Protein AF-A0A948EGA3-F1 (afdb_monomer_lite)

Structure (mmCIF, N/CA/C/O backbone):
data_AF-A0A948EGA3-F1
#
_entry.id   AF-A0A948EGA3-F1
#
loop_
_atom_site.group_PDB
_atom_site.id
_atom_site.type_symbol
_atom_site.label_atom_id
_atom_site.label_alt_id
_atom_site.label_comp_id
_atom_site.label_asym_id
_atom_site.label_entity_id
_atom_site.label_seq_id
_atom_site.pdbx_PDB_ins_code
_atom_site.Cartn_x
_atom_site.Cartn_y
_atom_site.Cartn_z
_atom_site.occupancy
_atom_site.B_iso_or_equiv
_atom_site.auth_seq_id
_atom_site.auth_comp_id
_atom_site.auth_asym_id
_atom_site.auth_atom_id
_atom_site.pdbx_PDB_model_num
ATOM 1 N N . MET A 1 1 ? -0.081 -31.944 5.328 1.00 28.77 1 MET A N 1
ATOM 2 C CA . MET A 1 1 ? 0.678 -32.164 6.577 1.00 28.77 1 MET A CA 1
ATOM 3 C C . MET A 1 1 ? -0.030 -31.365 7.657 1.00 28.77 1 MET A C 1
ATOM 5 O O . MET A 1 1 ? -0.294 -30.194 7.443 1.00 28.77 1 MET A O 1
ATOM 9 N N . ASN A 1 2 ? -0.469 -32.046 8.715 1.00 35.75 2 ASN A N 1
ATOM 10 C CA . ASN A 1 2 ? -1.188 -31.481 9.862 1.00 35.75 2 ASN A CA 1
ATOM 11 C C . ASN A 1 2 ? -0.381 -30.389 10.577 1.00 35.75 2 ASN A C 1
ATOM 13 O O . ASN A 1 2 ? 0.840 -30.512 10.620 1.00 35.75 2 ASN A O 1
ATOM 17 N N . ILE A 1 3 ? -1.087 -29.454 11.231 1.00 29.02 3 ILE A N 1
ATOM 18 C CA . ILE A 1 3 ? -0.989 -29.039 12.658 1.00 29.02 3 ILE A CA 1
ATOM 19 C C . ILE A 1 3 ? -1.891 -27.789 12.812 1.00 29.02 3 ILE A C 1
ATOM 21 O O . ILE A 1 3 ? -1.632 -26.757 12.218 1.00 29.02 3 ILE A O 1
ATOM 25 N N . LYS A 1 4 ? -3.105 -27.932 13.362 1.00 26.89 4 LYS A N 1
ATOM 26 C CA . LYS A 1 4 ? -3.500 -27.765 14.782 1.00 26.89 4 LYS A CA 1
ATOM 27 C C . LYS A 1 4 ? -3.579 -26.305 15.300 1.00 26.89 4 LYS A C 1
ATOM 29 O O . LYS A 1 4 ? -2.618 -25.799 15.858 1.00 26.89 4 LYS A O 1
ATOM 34 N N . ASN A 1 5 ? -4.832 -25.841 15.373 1.00 35.38 5 ASN A N 1
ATOM 35 C CA . ASN A 1 5 ? -5.595 -25.550 16.603 1.00 35.38 5 ASN A CA 1
ATOM 36 C C . ASN A 1 5 ? -5.490 -24.172 17.298 1.00 35.38 5 ASN A C 1
ATOM 38 O O . ASN A 1 5 ? -4.402 -23.633 17.472 1.00 35.38 5 ASN A O 1
ATOM 42 N N . LYS A 1 6 ? -6.644 -23.816 17.907 1.00 32.47 6 LYS A N 1
ATOM 43 C CA . LYS A 1 6 ? -6.977 -22.726 18.862 1.00 32.47 6 LYS A CA 1
ATOM 44 C C . LYS A 1 6 ? -7.393 -21.413 18.187 1.00 32.47 6 LYS A C 1
ATOM 46 O O . LYS A 1 6 ? -6.641 -20.894 17.389 1.00 32.47 6 LYS A O 1
ATOM 51 N N . GLY A 1 7 ? -8.528 -20.786 18.477 1.00 35.38 7 GLY A N 1
ATOM 52 C CA . GLY A 1 7 ? -9.589 -20.955 19.470 1.00 35.38 7 GLY A CA 1
ATOM 53 C C . GLY A 1 7 ? -10.353 -19.619 19.519 1.00 35.38 7 GLY A C 1
ATOM 54 O O . GLY A 1 7 ? -9.736 -18.595 19.252 1.00 35.38 7 GLY A O 1
ATOM 55 N N . PHE A 1 8 ? -11.638 -19.659 19.888 1.00 31.05 8 PHE A N 1
ATOM 56 C CA . PHE A 1 8 ? -12.686 -18.620 19.771 1.00 31.05 8 PHE A CA 1
ATOM 57 C C . PHE A 1 8 ? -13.440 -18.653 18.422 1.00 31.05 8 PHE A C 1
ATOM 59 O O . PHE A 1 8 ? -12.817 -18.635 17.375 1.00 31.05 8 PHE A O 1
ATOM 66 N N . ASP A 1 9 ? -14.771 -18.771 18.365 1.00 37.50 9 ASP A N 1
ATOM 67 C CA . ASP A 1 9 ? -15.754 -18.413 19.391 1.00 37.50 9 ASP A CA 1
ATOM 68 C C . ASP A 1 9 ? -16.895 -19.446 19.527 1.00 37.50 9 ASP A C 1
ATOM 70 O O . ASP A 1 9 ? -17.866 -19.478 18.772 1.00 37.50 9 ASP A O 1
ATOM 74 N N . LEU A 1 10 ? -16.771 -20.313 20.539 1.00 36.22 10 LEU A N 1
ATOM 75 C CA . LEU A 1 10 ? -17.810 -21.262 20.958 1.00 36.22 10 LEU A CA 1
ATOM 76 C C . LEU A 1 10 ? -19.036 -20.552 21.569 1.00 36.22 10 LEU A C 1
ATOM 78 O O . LEU A 1 10 ? -20.064 -21.199 21.764 1.00 36.22 10 LEU A O 1
ATOM 82 N N . ALA A 1 11 ? -18.952 -19.254 21.890 1.00 37.72 11 ALA A N 1
ATOM 83 C CA . ALA A 1 11 ? -20.021 -18.528 22.574 1.00 37.72 11 ALA A CA 1
ATOM 84 C C . ALA A 1 11 ? -21.212 -18.204 21.653 1.00 37.72 11 ALA A C 1
ATOM 86 O O . ALA A 1 11 ? -22.360 -18.329 22.079 1.00 37.72 11 ALA A O 1
ATOM 87 N N . GLY A 1 12 ? -20.966 -17.871 20.379 1.00 34.50 12 GLY A N 1
ATOM 88 C CA . GLY A 1 12 ? -22.033 -17.596 19.403 1.00 34.50 12 GLY A CA 1
ATOM 89 C C . GLY A 1 12 ? -22.824 -18.848 19.009 1.00 34.50 12 GLY A C 1
ATOM 90 O O . GLY A 1 12 ? -24.050 -18.816 18.908 1.00 34.50 12 GLY A O 1
ATOM 91 N N . ILE A 1 13 ? -22.129 -19.983 18.887 1.00 41.91 13 ILE A N 1
ATOM 92 C CA . ILE A 1 13 ? -22.725 -21.287 18.564 1.00 41.91 13 ILE A CA 1
ATOM 93 C C . ILE A 1 13 ? -23.508 -21.845 19.766 1.00 41.91 13 ILE A C 1
ATOM 95 O O . ILE A 1 13 ? -24.582 -22.422 19.585 1.00 41.91 13 ILE A O 1
ATOM 99 N N . LEU A 1 14 ? -23.045 -21.614 21.006 1.00 37.81 14 LEU A N 1
ATOM 100 C CA . LEU A 1 14 ? -23.781 -22.046 22.199 1.00 37.81 14 LEU A CA 1
ATOM 101 C C . LEU A 1 14 ? -25.152 -21.365 22.313 1.00 37.81 14 LEU A C 1
ATOM 103 O O . LEU A 1 14 ? -26.123 -22.031 22.665 1.00 37.81 14 LEU A O 1
ATOM 107 N N . ILE A 1 15 ? -25.271 -20.071 21.994 1.00 43.62 15 ILE A N 1
ATOM 108 C CA . ILE A 1 15 ? -26.538 -19.330 22.143 1.00 43.62 15 ILE A CA 1
ATOM 109 C C . ILE A 1 15 ? -27.613 -19.880 21.193 1.00 43.62 15 ILE A C 1
ATOM 111 O O . ILE A 1 15 ? -28.757 -20.070 21.605 1.00 43.62 15 ILE A O 1
ATOM 115 N N . ILE A 1 16 ? -27.242 -20.233 19.960 1.00 42.25 16 ILE A N 1
ATOM 116 C CA . ILE A 1 16 ? -28.178 -20.771 18.961 1.00 42.25 16 ILE A CA 1
ATOM 117 C C . ILE A 1 16 ? -28.589 -22.214 19.307 1.00 42.25 16 ILE A C 1
ATOM 119 O O . ILE A 1 16 ? -29.778 -22.541 19.269 1.00 42.25 16 ILE A O 1
ATOM 123 N N . ILE A 1 17 ? -27.647 -23.056 19.756 1.00 47.06 17 ILE A N 1
ATOM 124 C CA . ILE A 1 17 ? -27.942 -24.428 20.213 1.00 47.06 17 ILE A CA 1
ATOM 125 C C . ILE A 1 17 ? -28.836 -24.423 21.466 1.00 47.06 17 ILE A C 1
ATOM 127 O O . ILE A 1 17 ? -29.710 -25.279 21.596 1.00 47.06 17 ILE A O 1
ATOM 131 N N . THR A 1 18 ? -28.684 -23.446 22.367 1.00 44.66 18 THR A N 1
ATOM 132 C CA . THR A 1 18 ? -29.499 -23.365 23.595 1.00 44.66 18 THR A CA 1
ATOM 133 C C . THR A 1 18 ? -30.956 -22.996 23.293 1.00 44.66 18 THR A C 1
ATOM 135 O O . THR A 1 18 ? -31.867 -23.539 23.918 1.00 44.66 18 THR A O 1
ATOM 138 N N . VAL A 1 19 ? -31.202 -22.131 22.300 1.00 47.78 19 VAL A N 1
ATOM 139 C CA . VAL A 1 19 ? -32.567 -21.759 21.882 1.00 47.78 19 VAL A CA 1
ATOM 140 C C . VAL A 1 19 ? -33.271 -22.933 21.194 1.00 47.78 19 VAL A C 1
ATOM 142 O O . VAL A 1 19 ? -34.426 -23.217 21.504 1.00 47.78 19 VAL A O 1
ATOM 145 N N . ILE A 1 20 ? -32.569 -23.673 20.330 1.00 49.16 20 ILE A N 1
ATOM 146 C CA . ILE A 1 20 ? -33.129 -24.849 19.643 1.00 49.16 20 ILE A CA 1
ATOM 147 C C . ILE A 1 20 ? -33.343 -26.010 20.632 1.00 49.16 20 ILE A C 1
ATOM 149 O O . ILE 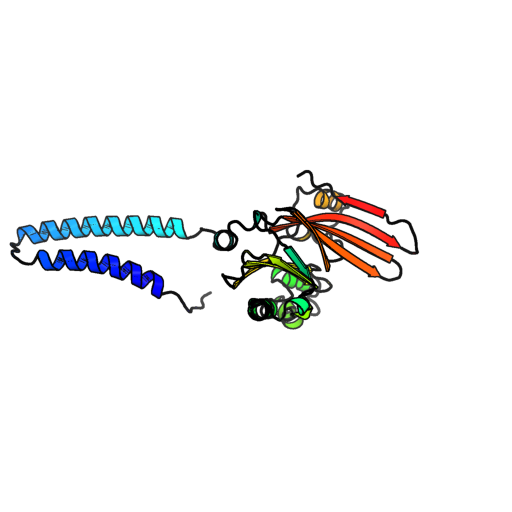A 1 20 ? -34.413 -26.618 20.651 1.00 49.16 20 ILE A O 1
ATOM 153 N N . GLY A 1 21 ? -32.382 -26.266 21.527 1.00 42.75 21 GLY A N 1
ATOM 154 C CA . GLY A 1 21 ? -32.494 -27.286 22.574 1.00 42.75 21 GLY A CA 1
ATOM 155 C C . GLY A 1 21 ? -33.618 -27.007 23.578 1.00 42.75 21 GLY A C 1
ATOM 156 O O . GLY A 1 21 ? -34.326 -27.932 23.969 1.00 42.75 21 GLY A O 1
ATOM 157 N N . GLY A 1 22 ? -33.846 -25.739 23.941 1.00 41.72 22 GLY A N 1
ATOM 158 C CA . GLY A 1 22 ? -34.942 -25.334 24.828 1.00 41.72 22 GLY A CA 1
ATOM 159 C C . GLY A 1 22 ? -36.333 -25.542 24.220 1.00 41.72 22 GLY A C 1
ATOM 160 O O . GLY A 1 22 ? -37.254 -25.963 24.920 1.00 41.72 22 GLY A O 1
ATOM 161 N N . VAL A 1 23 ? -36.483 -25.325 22.908 1.00 47.69 23 VAL A N 1
ATOM 162 C CA . VAL A 1 23 ? -37.739 -25.600 22.189 1.00 47.69 23 VAL A CA 1
ATOM 163 C C . VAL A 1 23 ? -37.993 -27.109 22.091 1.00 47.69 23 VAL A C 1
ATOM 165 O O . VAL A 1 23 ? -39.119 -27.550 22.310 1.00 47.69 23 VAL A O 1
ATOM 168 N N . VAL A 1 24 ? -36.958 -27.919 21.849 1.00 46.78 24 VAL A N 1
ATOM 169 C CA . VAL A 1 24 ? -37.077 -29.388 21.774 1.00 46.78 24 VAL A CA 1
ATOM 170 C C . VAL A 1 24 ? -37.392 -30.011 23.143 1.00 46.78 24 VAL A C 1
ATOM 172 O O . VAL A 1 24 ? -38.250 -30.893 23.231 1.00 46.78 24 VAL A O 1
ATOM 175 N N . PHE A 1 25 ? -36.780 -29.522 24.227 1.00 42.75 25 PHE A N 1
ATOM 176 C CA . PHE A 1 25 ? -37.023 -30.033 25.584 1.00 42.75 25 PHE A CA 1
ATOM 177 C C . PHE A 1 25 ? -38.440 -29.700 26.088 1.00 42.75 25 PHE A C 1
ATOM 179 O O . PHE A 1 25 ? -39.098 -30.545 26.694 1.00 42.75 25 PHE A O 1
ATOM 186 N N . TYR A 1 26 ? -38.961 -28.512 25.750 1.00 43.41 26 TYR A N 1
ATOM 187 C CA . TYR A 1 26 ? -40.328 -28.098 26.099 1.00 43.41 26 TYR A CA 1
ATOM 188 C C . TYR A 1 26 ? -41.413 -28.982 25.450 1.00 43.41 26 TYR A C 1
ATOM 190 O O . TYR A 1 26 ? -42.483 -29.181 26.028 1.00 43.41 26 TYR A O 1
ATOM 198 N N . TYR A 1 27 ? -41.147 -29.552 24.269 1.00 43.12 27 TYR A N 1
ATOM 199 C CA . TYR A 1 27 ? -42.073 -30.477 23.601 1.00 43.12 27 TYR A CA 1
ATOM 200 C C . TYR A 1 27 ? -41.962 -31.930 24.102 1.00 43.12 27 TYR A C 1
ATOM 202 O O . TYR A 1 27 ? -42.972 -32.642 24.108 1.00 43.12 27 TYR A O 1
ATOM 210 N N . GLN A 1 28 ? -40.786 -32.368 24.570 1.00 43.41 28 GLN A N 1
ATOM 211 C CA . GLN A 1 28 ? -40.599 -33.713 25.138 1.00 43.41 28 GLN A CA 1
ATOM 212 C C . GLN A 1 28 ? -41.284 -33.896 26.498 1.00 43.41 28 GLN A C 1
ATOM 214 O O . GLN A 1 28 ? -41.857 -34.951 26.761 1.00 43.41 28 GLN A O 1
ATOM 219 N N . GLU A 1 29 ? -41.281 -32.879 27.361 1.00 41.19 29 GLU A N 1
ATOM 220 C CA . GLU A 1 29 ? -41.816 -33.027 28.724 1.00 41.19 29 GLU A CA 1
ATOM 221 C C . GLU A 1 29 ? -43.357 -33.124 28.753 1.00 41.19 29 GLU A C 1
ATOM 223 O O . GLU A 1 29 ? -43.939 -33.697 29.671 1.00 41.19 29 GLU A O 1
ATOM 228 N N . ARG A 1 30 ? -44.037 -32.646 27.700 1.00 41.38 30 ARG A N 1
ATOM 229 C CA . ARG A 1 30 ? -45.505 -32.704 27.565 1.00 41.38 30 ARG A CA 1
ATOM 230 C C . ARG A 1 30 ? -46.056 -33.980 26.923 1.00 41.38 30 ARG A C 1
ATOM 232 O O . ARG A 1 30 ? -47.272 -34.141 26.885 1.00 41.38 30 ARG A O 1
ATOM 239 N N . THR A 1 31 ? -45.209 -34.877 26.419 1.00 45.69 31 THR A N 1
ATOM 240 C CA . THR A 1 31 ? -45.637 -36.102 25.710 1.00 45.69 31 THR A CA 1
ATOM 241 C C . THR A 1 31 ? -45.553 -37.383 26.552 1.00 45.69 31 THR A C 1
ATOM 243 O O . THR A 1 31 ? -45.881 -38.458 26.058 1.00 45.69 31 THR A O 1
ATOM 246 N N . LEU A 1 32 ? -45.183 -37.287 27.836 1.00 41.34 32 LEU A N 1
ATOM 247 C CA . LEU A 1 32 ? -45.017 -38.441 28.736 1.00 41.34 32 LEU A CA 1
ATOM 248 C C . LEU A 1 32 ? -46.275 -38.864 29.518 1.00 41.34 32 LEU A C 1
ATOM 250 O O . LEU A 1 32 ? -46.239 -39.873 30.222 1.00 41.34 32 LEU A O 1
ATOM 254 N N . GLU A 1 33 ? -47.410 -38.181 29.359 1.00 43.31 33 GLU A N 1
ATOM 255 C CA . GLU A 1 33 ? -48.697 -38.678 29.862 1.00 43.31 33 GLU A CA 1
ATOM 256 C C . GLU A 1 33 ? -49.436 -39.462 28.767 1.00 43.31 33 GLU A C 1
ATOM 258 O O . GLU A 1 33 ? -50.245 -38.924 28.017 1.00 43.31 33 GLU A O 1
ATOM 263 N N . GLY A 1 34 ? -49.152 -40.767 28.693 1.00 48.84 34 GLY A N 1
ATOM 264 C CA . GLY A 1 34 ? -49.959 -41.737 27.944 1.00 48.84 34 GLY A CA 1
ATOM 265 C C . GLY A 1 34 ? -49.256 -42.362 26.740 1.00 48.84 34 GLY A C 1
ATOM 266 O O . GLY A 1 34 ? -49.617 -42.097 25.594 1.00 48.84 34 GLY A O 1
ATOM 267 N N . ILE A 1 35 ? -48.286 -43.245 26.988 1.00 41.62 35 ILE A N 1
ATOM 268 C CA . ILE A 1 35 ? -47.641 -44.028 25.929 1.00 41.62 35 ILE A CA 1
ATOM 269 C C . ILE A 1 35 ? -48.196 -45.459 25.950 1.00 41.62 35 ILE A C 1
ATOM 271 O O . ILE A 1 35 ? -47.958 -46.217 26.885 1.00 41.62 35 ILE A O 1
ATOM 275 N N . ASN A 1 36 ? -48.956 -45.789 24.903 1.00 48.12 36 ASN A N 1
ATOM 276 C CA . ASN A 1 36 ? -49.275 -47.147 24.461 1.00 48.12 36 ASN A CA 1
ATOM 277 C C . ASN A 1 36 ? -48.367 -47.466 23.255 1.00 48.12 36 ASN A C 1
ATOM 279 O O . ASN A 1 36 ? -48.067 -46.553 22.479 1.00 48.12 36 ASN A O 1
ATOM 283 N N . ASP A 1 37 ? -47.926 -48.716 23.098 1.00 45.66 37 ASP A N 1
ATOM 284 C CA . ASP A 1 37 ? -46.785 -49.106 22.242 1.00 45.66 37 ASP A CA 1
ATOM 285 C C . ASP A 1 37 ? -46.900 -48.682 20.758 1.00 45.66 37 ASP A C 1
ATOM 287 O O . ASP A 1 37 ? -45.890 -48.389 20.115 1.00 45.66 37 ASP A O 1
ATOM 291 N N . ASP A 1 38 ? -48.116 -48.518 20.227 1.00 48.25 38 ASP A N 1
ATOM 292 C CA . ASP A 1 38 ? -48.354 -48.052 18.849 1.00 48.25 38 ASP A CA 1
ATOM 293 C C . ASP A 1 38 ? -47.944 -46.580 18.611 1.00 48.25 38 ASP A C 1
ATOM 295 O O . ASP A 1 38 ? -47.586 -46.194 17.494 1.00 48.25 38 ASP A O 1
ATOM 299 N N . ASN A 1 39 ? -47.926 -45.741 19.656 1.00 48.69 39 ASN A N 1
ATOM 300 C CA . ASN A 1 39 ? -47.486 -44.342 19.552 1.00 48.69 39 ASN A CA 1
ATOM 301 C C . ASN A 1 39 ? -45.959 -44.211 19.469 1.00 48.69 39 ASN A C 1
ATOM 303 O O . ASN A 1 39 ? -45.455 -43.229 18.917 1.00 48.69 39 ASN A O 1
ATOM 307 N N . ILE A 1 40 ? -45.212 -45.195 19.978 1.00 48.34 40 ILE A N 1
ATOM 308 C CA . ILE A 1 40 ? -43.745 -45.174 19.976 1.00 48.34 40 ILE A CA 1
ATOM 309 C C . ILE A 1 40 ? -43.228 -45.338 18.546 1.00 48.34 40 ILE A C 1
ATOM 311 O O . ILE A 1 40 ? -42.368 -44.575 18.114 1.00 48.34 40 ILE A O 1
ATOM 315 N N . SER A 1 41 ? -43.803 -46.265 17.774 1.00 44.75 41 SER A N 1
ATOM 316 C CA . SER A 1 41 ? -43.372 -46.521 16.394 1.00 44.75 41 SER A CA 1
ATOM 317 C C . SER A 1 41 ? -43.626 -45.320 15.469 1.00 44.75 41 SER A C 1
ATOM 319 O O . SER A 1 41 ? -42.742 -44.931 14.706 1.00 44.75 41 SER A O 1
ATOM 321 N N . ASN A 1 42 ? -44.770 -44.639 15.614 1.00 49.66 42 ASN A N 1
ATOM 322 C CA . ASN A 1 42 ? -45.053 -43.397 14.880 1.00 49.66 42 ASN A CA 1
ATOM 323 C C . ASN A 1 42 ? -44.152 -42.224 15.302 1.00 49.66 42 ASN A C 1
ATOM 325 O O . ASN A 1 42 ? -43.806 -41.384 14.471 1.00 49.66 42 ASN A O 1
ATOM 329 N N . THR A 1 43 ? -43.759 -42.163 16.575 1.00 46.31 43 THR A N 1
ATOM 330 C CA . THR A 1 43 ? -42.853 -41.121 17.083 1.00 46.31 43 THR A CA 1
ATOM 331 C C . THR A 1 43 ? -41.418 -41.350 16.604 1.00 46.31 43 THR A C 1
ATOM 333 O O . THR A 1 43 ? -40.745 -40.395 16.228 1.00 46.31 43 THR A O 1
ATOM 336 N N . ILE A 1 44 ? -40.967 -42.607 16.533 1.00 50.19 44 ILE A N 1
ATOM 337 C CA . ILE A 1 44 ? -39.647 -42.974 16.001 1.00 50.19 44 ILE A CA 1
ATOM 338 C C . ILE A 1 44 ? -39.553 -42.666 14.503 1.00 50.19 44 ILE A C 1
ATOM 340 O O . ILE A 1 44 ? -38.564 -42.077 14.075 1.00 50.19 44 ILE A O 1
ATOM 344 N N . ASN A 1 45 ? -40.585 -42.986 13.716 1.00 50.38 45 ASN A N 1
ATOM 345 C CA . ASN A 1 45 ? -40.579 -42.692 12.279 1.00 50.38 45 ASN A CA 1
ATOM 346 C C . ASN A 1 45 ? -40.550 -41.178 12.005 1.00 50.38 45 ASN A C 1
ATOM 348 O O . ASN A 1 45 ? -39.747 -40.720 11.198 1.00 50.38 45 ASN A O 1
ATOM 352 N N . LYS A 1 46 ? -41.328 -40.379 12.753 1.00 53.03 46 LYS A N 1
ATOM 353 C CA . LYS A 1 46 ? -41.278 -38.908 12.655 1.00 53.03 46 LYS A CA 1
ATOM 354 C C . LYS A 1 46 ? -39.948 -38.314 13.125 1.00 53.03 46 LYS A C 1
ATOM 356 O O . LYS A 1 46 ? -39.509 -37.304 12.580 1.00 53.03 46 LYS A O 1
ATOM 361 N N . ALA A 1 47 ? -39.298 -38.919 14.120 1.00 45.03 47 ALA A N 1
ATOM 362 C CA . ALA A 1 47 ? -37.965 -38.512 14.559 1.00 45.03 47 ALA A CA 1
ATOM 363 C C . ALA A 1 47 ? -36.886 -38.833 13.509 1.00 45.03 47 ALA A C 1
ATOM 365 O O . ALA A 1 47 ? -35.959 -38.044 13.353 1.00 45.03 47 ALA A O 1
ATOM 366 N N . GLY A 1 48 ? -37.033 -39.935 12.764 1.00 48.44 48 GLY A N 1
ATOM 367 C CA . GLY A 1 48 ? -36.193 -40.260 11.606 1.00 48.44 48 GLY A CA 1
ATOM 368 C C . GLY A 1 48 ? -36.332 -39.230 10.485 1.00 48.44 48 GLY A C 1
ATOM 369 O O . GLY A 1 48 ? -35.344 -38.619 10.102 1.00 48.44 48 GLY A O 1
ATOM 370 N N . GLU A 1 49 ? -37.564 -38.928 10.065 1.00 51.28 49 GLU A N 1
ATOM 371 C CA . GLU A 1 49 ? -37.837 -37.908 9.034 1.00 51.28 49 GLU A CA 1
ATOM 372 C C . GLU A 1 49 ? -37.347 -36.506 9.444 1.00 51.28 49 GLU A C 1
ATOM 374 O O . GLU A 1 49 ? -36.855 -35.739 8.621 1.00 51.28 49 GLU A O 1
ATOM 379 N N . THR A 1 50 ? -37.432 -36.166 10.736 1.00 45.91 50 THR A N 1
ATOM 380 C CA . THR A 1 50 ? -36.933 -34.881 11.260 1.00 45.91 50 THR A CA 1
ATOM 381 C C . THR A 1 50 ? -35.405 -34.834 11.307 1.00 45.91 50 THR A C 1
ATOM 383 O O . THR A 1 50 ? -34.824 -33.768 11.127 1.00 45.91 50 THR A O 1
ATOM 386 N N . LYS A 1 51 ? -34.741 -35.971 11.540 1.00 46.97 51 LYS A N 1
ATOM 387 C CA . LYS A 1 51 ? -33.280 -36.065 11.516 1.00 46.97 51 LYS A CA 1
ATOM 388 C C . LYS A 1 51 ? -32.748 -35.885 10.094 1.00 46.97 51 LYS A C 1
ATOM 390 O O . LYS A 1 51 ? -31.825 -35.099 9.909 1.00 46.97 51 LYS A O 1
ATOM 395 N N . ASP A 1 52 ? -33.375 -36.537 9.119 1.00 52.03 52 ASP A N 1
ATOM 396 C CA . ASP A 1 52 ? -32.976 -36.449 7.712 1.00 52.03 52 ASP A CA 1
ATOM 397 C C . ASP A 1 52 ? -33.163 -35.014 7.177 1.00 52.03 52 ASP A C 1
ATOM 399 O O . ASP A 1 52 ? -32.266 -34.471 6.539 1.00 52.03 52 ASP A O 1
ATOM 403 N N . LEU A 1 53 ? -34.253 -34.329 7.557 1.00 52.28 53 LEU A N 1
ATOM 404 C CA . LEU A 1 53 ? -34.470 -32.908 7.237 1.00 52.28 53 LEU A CA 1
ATOM 405 C C . LEU A 1 53 ? -33.462 -31.961 7.915 1.00 52.28 53 LEU A C 1
ATOM 407 O O . LEU A 1 53 ? -33.191 -30.878 7.398 1.00 52.28 53 LEU A O 1
ATOM 411 N N . VAL A 1 54 ? -32.924 -32.310 9.087 1.00 49.72 54 VAL A N 1
ATOM 412 C CA . VAL A 1 54 ? -31.905 -31.503 9.785 1.00 49.72 54 VAL A CA 1
ATOM 413 C C . VAL A 1 54 ? -30.509 -31.748 9.207 1.00 49.72 54 VAL A C 1
ATOM 415 O O . VAL A 1 54 ? -29.719 -30.808 9.139 1.00 49.72 54 VAL A O 1
ATOM 418 N N . GLU A 1 55 ? -30.202 -32.970 8.767 1.00 51.66 55 GLU A N 1
ATOM 419 C CA . GLU A 1 55 ? -28.954 -33.285 8.061 1.00 51.66 55 GLU A CA 1
ATOM 420 C C . GLU A 1 55 ? -28.926 -32.620 6.671 1.00 51.66 55 GLU A C 1
ATOM 422 O O . GLU A 1 55 ? -27.952 -31.936 6.363 1.00 51.66 55 GLU A O 1
ATOM 427 N N . GLU A 1 56 ? -30.025 -32.673 5.909 1.00 47.47 56 GLU A N 1
ATOM 428 C CA . GLU A 1 56 ? -30.144 -32.009 4.599 1.00 47.47 56 GLU A CA 1
ATOM 429 C C . GLU A 1 56 ? -30.047 -30.473 4.716 1.00 47.47 56 GLU A C 1
ATOM 431 O O . GLU A 1 56 ? -29.351 -29.820 3.940 1.00 47.47 56 GLU A O 1
ATOM 436 N N . ASN A 1 57 ? -30.656 -29.869 5.746 1.00 45.94 57 ASN A N 1
ATOM 437 C CA . ASN A 1 57 ? -30.520 -28.427 5.986 1.00 45.94 57 ASN A CA 1
ATOM 438 C C . ASN A 1 57 ? -29.119 -28.025 6.483 1.00 45.94 57 ASN A C 1
ATOM 440 O O . ASN A 1 57 ? -28.677 -26.915 6.193 1.00 45.94 57 ASN A O 1
ATOM 444 N N . ASN A 1 58 ? -28.406 -28.890 7.211 1.00 44.91 58 ASN A N 1
ATOM 445 C CA . ASN A 1 58 ? -27.036 -28.606 7.649 1.00 44.91 58 ASN A CA 1
ATOM 446 C C . ASN A 1 58 ? -26.027 -28.684 6.498 1.00 44.91 58 ASN A C 1
ATOM 448 O O . ASN A 1 58 ? -25.111 -27.865 6.477 1.00 44.91 58 ASN A O 1
ATOM 452 N N . GLU A 1 59 ? -26.203 -29.597 5.538 1.00 46.50 59 GLU A N 1
ATOM 453 C CA . GLU A 1 59 ? -25.379 -29.628 4.319 1.00 46.50 59 GLU A CA 1
ATOM 454 C C . GLU A 1 59 ? -25.610 -28.373 3.462 1.00 46.50 59 GLU A C 1
ATOM 456 O O . GLU A 1 59 ? -24.648 -27.730 3.045 1.00 46.50 59 GLU A O 1
ATOM 461 N N . ILE A 1 60 ? -26.865 -27.924 3.317 1.00 46.03 60 ILE A N 1
ATOM 462 C CA . ILE A 1 60 ? -27.201 -26.674 2.609 1.00 46.03 60 ILE A CA 1
ATOM 463 C C . ILE A 1 60 ? -26.608 -25.440 3.314 1.00 46.03 60 ILE A C 1
ATOM 465 O O . ILE A 1 60 ? -26.201 -24.483 2.650 1.00 46.03 60 ILE A O 1
ATOM 469 N N . PHE A 1 61 ? -26.537 -25.432 4.650 1.00 39.56 61 PHE A N 1
ATOM 470 C CA . PHE A 1 61 ? -25.911 -24.341 5.402 1.00 39.56 61 PHE A CA 1
ATOM 471 C C . PHE A 1 61 ? -24.378 -24.390 5.358 1.00 39.56 61 PHE A C 1
ATOM 473 O O . PHE A 1 61 ? -23.765 -23.328 5.271 1.00 39.56 61 PHE A O 1
ATOM 480 N N . SER A 1 62 ? -23.750 -25.573 5.380 1.00 44.91 62 SER A N 1
ATOM 481 C CA . SER A 1 62 ? -22.289 -25.680 5.265 1.00 44.91 62 SER A CA 1
ATOM 482 C C . SER A 1 62 ? -21.793 -25.346 3.860 1.00 44.91 62 SER A C 1
ATOM 484 O O . SER A 1 62 ? -20.797 -24.646 3.733 1.00 44.91 62 SER A O 1
ATOM 486 N N . GLU A 1 63 ? -22.521 -25.745 2.811 1.00 42.81 63 GLU A N 1
ATOM 487 C CA . GLU A 1 63 ? -22.147 -25.425 1.426 1.00 42.81 63 GLU A CA 1
ATOM 488 C C . GLU A 1 63 ? -22.339 -23.936 1.073 1.00 42.81 63 GLU A C 1
ATOM 490 O O . GLU A 1 63 ? -21.680 -23.440 0.164 1.00 42.81 63 GLU A O 1
ATOM 495 N N . ASN A 1 64 ? -23.181 -23.191 1.803 1.00 40.56 64 ASN A N 1
ATOM 496 C CA . ASN A 1 64 ? -23.381 -21.747 1.587 1.00 40.56 64 ASN A CA 1
ATOM 497 C C . ASN A 1 64 ? -22.537 -20.836 2.503 1.00 40.56 64 ASN A C 1
ATOM 499 O O . ASN A 1 64 ? -22.538 -19.619 2.310 1.00 40.56 64 ASN A O 1
ATOM 503 N N . LEU A 1 65 ? -21.836 -21.382 3.503 1.00 41.69 65 LEU A N 1
ATOM 504 C CA . LEU A 1 65 ? -20.999 -20.607 4.433 1.00 41.69 65 LEU A CA 1
ATOM 505 C C . LEU A 1 65 ? -19.514 -20.579 4.048 1.00 41.69 65 LEU A C 1
ATOM 507 O O . LEU A 1 65 ? -18.797 -19.695 4.517 1.00 41.69 65 LEU A O 1
ATOM 511 N N . ASP A 1 66 ? -19.066 -21.486 3.179 1.00 41.59 66 ASP A N 1
ATOM 512 C CA . ASP A 1 66 ? -17.650 -21.639 2.826 1.00 41.59 66 ASP A CA 1
ATOM 513 C C . ASP A 1 66 ? -17.095 -20.570 1.864 1.00 41.59 66 ASP A C 1
ATOM 515 O O . ASP A 1 66 ? -15.913 -20.616 1.531 1.00 41.59 66 ASP A O 1
ATOM 519 N N . GLU A 1 67 ? -17.867 -19.550 1.467 1.00 41.25 67 GLU A N 1
ATOM 520 C CA . GLU A 1 67 ? -17.301 -18.468 0.643 1.00 41.25 67 GLU A CA 1
ATOM 521 C C . GLU A 1 67 ? -18.011 -17.107 0.740 1.00 41.25 67 GLU A C 1
ATOM 523 O O . GLU A 1 67 ? -18.004 -16.326 -0.211 1.00 41.25 67 GLU A O 1
ATOM 528 N N . ILE A 1 68 ? -18.580 -16.740 1.898 1.00 46.53 68 ILE A N 1
ATOM 529 C CA . ILE A 1 68 ? -18.769 -15.300 2.134 1.00 46.53 68 ILE A CA 1
ATOM 530 C C . ILE A 1 68 ? -17.375 -14.734 2.392 1.00 46.53 68 ILE A C 1
ATOM 532 O O . ILE A 1 68 ? -16.800 -14.962 3.457 1.00 46.53 68 ILE A O 1
ATOM 536 N N . ASN A 1 69 ? -16.810 -14.038 1.403 1.00 59.81 69 ASN A N 1
ATOM 537 C CA . ASN A 1 69 ? -15.506 -13.393 1.495 1.00 59.81 69 ASN A CA 1
ATOM 538 C C . ASN A 1 69 ? -15.501 -12.456 2.713 1.00 59.81 69 ASN A C 1
ATOM 540 O O . ASN A 1 69 ? -15.999 -11.335 2.664 1.00 59.81 69 ASN A O 1
ATOM 544 N N . THR A 1 70 ? -14.981 -12.924 3.847 1.00 64.06 70 THR A N 1
ATOM 545 C CA . THR A 1 70 ? -15.077 -12.214 5.131 1.00 64.06 70 THR A CA 1
ATOM 546 C C . THR A 1 70 ? -14.455 -10.825 5.045 1.00 64.06 70 THR A C 1
ATOM 548 O O . THR A 1 70 ? -14.973 -9.884 5.639 1.00 64.06 70 THR A O 1
ATOM 551 N N . LYS A 1 71 ? -13.420 -10.651 4.211 1.00 67.19 71 LYS A N 1
ATOM 552 C CA . LYS A 1 71 ? -12.852 -9.336 3.891 1.00 67.19 71 LYS A CA 1
ATOM 553 C C . LYS A 1 71 ? -13.865 -8.386 3.251 1.00 67.19 71 LYS A C 1
ATOM 555 O O . LYS A 1 71 ? -13.867 -7.209 3.594 1.00 67.19 71 LYS A O 1
ATOM 560 N N . GLU A 1 72 ? -14.726 -8.863 2.356 1.00 70.12 72 GLU A N 1
ATOM 561 C CA . GLU A 1 72 ? -15.792 -8.036 1.772 1.00 70.12 72 GLU A CA 1
ATOM 562 C C . GLU A 1 72 ? -16.795 -7.584 2.834 1.00 70.12 72 GLU A C 1
ATOM 564 O O . GLU A 1 72 ? -17.232 -6.437 2.795 1.00 70.12 72 GLU A O 1
ATOM 569 N N . ILE A 1 73 ? -17.095 -8.430 3.826 1.00 77.62 73 ILE A N 1
ATOM 570 C CA . ILE A 1 73 ? -17.960 -8.055 4.955 1.00 77.62 73 ILE A CA 1
ATOM 571 C C . ILE A 1 73 ? -17.312 -6.932 5.775 1.00 77.62 73 ILE A C 1
ATOM 573 O O . ILE A 1 73 ? -17.958 -5.926 6.065 1.00 77.62 73 ILE A O 1
ATOM 577 N N . TYR A 1 74 ? -16.033 -7.078 6.132 1.00 83.81 74 TYR A N 1
ATOM 578 C CA . TYR A 1 74 ? -15.333 -6.117 6.993 1.00 83.81 74 TYR A CA 1
ATOM 579 C C . TYR A 1 74 ? -15.108 -4.752 6.346 1.00 83.81 74 TYR A C 1
ATOM 581 O O . TYR A 1 74 ? -14.956 -3.759 7.050 1.00 83.81 74 TYR A O 1
ATOM 589 N N . PHE A 1 75 ? -15.076 -4.681 5.019 1.00 83.88 75 PHE A N 1
ATOM 590 C CA . PHE A 1 75 ? -14.879 -3.425 4.293 1.00 83.88 75 PHE A CA 1
ATOM 591 C C . PHE A 1 75 ? -16.120 -2.992 3.506 1.00 83.88 75 PHE A C 1
ATOM 593 O O . PHE A 1 75 ? -16.026 -2.158 2.600 1.00 83.88 75 PHE A O 1
ATOM 600 N N . ALA A 1 76 ? -17.290 -3.527 3.861 1.00 79.25 76 ALA A N 1
ATOM 601 C CA . ALA A 1 76 ? -18.551 -3.153 3.247 1.00 79.25 76 ALA A CA 1
ATOM 602 C C . ALA A 1 76 ? -18.819 -1.646 3.416 1.00 79.25 76 ALA A C 1
ATOM 604 O O . ALA A 1 76 ? -18.781 -1.097 4.516 1.00 79.25 76 ALA A O 1
ATOM 605 N N . GLY A 1 77 ? -19.107 -0.968 2.302 1.00 75.50 77 GLY A N 1
ATOM 606 C CA . GLY A 1 77 ? -19.479 0.449 2.294 1.00 75.50 77 GLY A CA 1
ATOM 607 C C . GLY A 1 77 ? -18.318 1.443 2.385 1.00 75.50 77 GLY A C 1
ATOM 608 O O . GLY A 1 77 ? -18.584 2.644 2.377 1.00 75.50 77 GLY A O 1
ATOM 609 N N . ILE A 1 78 ? -17.055 0.990 2.402 1.00 83.25 78 ILE A N 1
ATOM 610 C CA . ILE A 1 78 ? -15.902 1.906 2.464 1.00 83.25 78 ILE A CA 1
ATOM 611 C C . ILE A 1 78 ? -15.810 2.851 1.253 1.00 83.25 78 ILE A C 1
ATOM 613 O O . ILE A 1 78 ? -15.283 3.949 1.362 1.00 83.25 78 ILE A O 1
ATOM 617 N N . SER A 1 79 ? -16.371 2.482 0.101 1.00 79.88 79 SER A N 1
ATOM 618 C CA . SER A 1 79 ? -16.412 3.347 -1.088 1.00 79.88 79 SER A CA 1
ATOM 619 C C . SER A 1 79 ? -17.210 4.644 -0.888 1.00 79.88 79 SER A C 1
ATOM 621 O O . SER A 1 79 ? -17.076 5.565 -1.685 1.00 79.88 79 SER A O 1
ATOM 623 N N . ASN A 1 80 ? -18.045 4.718 0.157 1.00 77.38 80 ASN A N 1
ATOM 624 C CA . ASN A 1 80 ? -18.857 5.893 0.496 1.00 77.38 80 ASN A CA 1
ATOM 625 C C . ASN A 1 80 ? -18.252 6.722 1.640 1.00 77.38 80 ASN A C 1
ATOM 627 O O . ASN A 1 80 ? -18.895 7.637 2.153 1.00 77.38 80 ASN A O 1
ATOM 631 N N . VAL A 1 81 ? -17.056 6.353 2.094 1.00 81.62 81 VAL A N 1
ATOM 632 C CA . VAL A 1 81 ? -16.405 6.952 3.253 1.00 81.62 81 VAL A CA 1
ATOM 633 C C . VAL A 1 81 ? -15.618 8.188 2.843 1.00 81.62 81 VAL A C 1
ATOM 635 O O . VAL A 1 81 ? -14.894 8.180 1.849 1.00 81.62 81 VAL A O 1
ATOM 638 N N . ILE A 1 82 ? -15.717 9.246 3.649 1.00 82.38 82 ILE A N 1
ATOM 639 C CA . ILE A 1 82 ? -14.979 10.487 3.428 1.00 82.38 82 ILE A CA 1
ATOM 640 C C . ILE A 1 82 ? -13.742 10.494 4.327 1.00 82.38 82 ILE A C 1
ATOM 642 O O . ILE A 1 82 ? -13.830 10.527 5.554 1.00 82.38 82 ILE A O 1
ATOM 646 N N . PHE A 1 83 ? -12.565 10.500 3.709 1.00 85.00 83 PHE A N 1
ATOM 647 C CA . PHE A 1 83 ? -11.300 10.687 4.414 1.00 85.00 83 PHE A CA 1
ATOM 648 C C . PHE A 1 83 ? -11.024 12.182 4.567 1.00 85.00 83 PHE A C 1
ATOM 650 O O . PHE A 1 83 ? -10.770 12.881 3.590 1.00 85.00 83 PHE A O 1
ATOM 657 N N . GLU A 1 84 ? -11.112 12.682 5.798 1.00 71.50 84 GLU A N 1
ATOM 658 C CA . GLU A 1 84 ? -11.062 14.123 6.070 1.00 71.50 84 GLU A CA 1
ATOM 659 C C . GLU A 1 84 ? -9.657 14.626 6.428 1.00 71.50 84 GLU A C 1
ATOM 661 O O . GLU A 1 84 ? -9.339 15.790 6.187 1.00 71.50 84 GLU A O 1
ATOM 666 N N . VAL A 1 85 ? -8.821 13.777 7.038 1.00 80.81 85 VAL A N 1
ATOM 667 C CA . VAL A 1 85 ? -7.514 14.179 7.575 1.00 80.81 85 VAL A CA 1
ATOM 668 C C . VAL A 1 85 ? -6.448 13.197 7.126 1.00 80.81 85 VAL A C 1
ATOM 670 O O . VAL A 1 85 ? -6.525 12.012 7.450 1.00 80.81 85 VAL A O 1
ATOM 673 N N . CYS A 1 86 ? -5.442 13.715 6.422 1.00 91.06 86 CYS A N 1
ATOM 674 C CA . CYS A 1 86 ? -4.279 12.951 6.000 1.00 91.06 86 CYS A CA 1
ATOM 675 C C . CYS A 1 86 ? -2.997 13.607 6.482 1.00 91.06 86 CYS A C 1
ATOM 677 O O . CYS A 1 86 ? -2.657 14.710 6.054 1.00 91.06 86 CYS A O 1
ATOM 679 N N . ASP A 1 87 ? -2.255 12.919 7.336 1.00 91.31 87 ASP A N 1
ATOM 680 C CA . ASP A 1 87 ? -1.056 13.465 7.959 1.00 91.31 87 ASP A CA 1
ATOM 681 C C . ASP A 1 87 ? -0.087 12.347 8.365 1.00 91.31 87 ASP A C 1
ATOM 683 O O . ASP A 1 87 ? -0.343 11.153 8.185 1.00 91.31 87 ASP A O 1
ATOM 687 N N . THR A 1 88 ? 1.077 12.734 8.864 1.00 90.62 88 THR A N 1
ATOM 688 C CA . THR A 1 88 ? 2.042 11.820 9.459 1.00 90.62 88 THR A CA 1
ATOM 689 C C . THR A 1 88 ? 1.410 11.067 10.626 1.00 90.62 88 THR A C 1
ATOM 691 O O . THR A 1 88 ? 0.646 11.625 11.415 1.00 90.62 88 THR A O 1
ATOM 694 N N . LEU A 1 89 ? 1.761 9.788 10.766 1.00 90.00 89 LEU A N 1
ATOM 695 C CA . LEU A 1 89 ? 1.237 8.927 11.828 1.00 90.00 89 LEU A CA 1
ATOM 696 C C . LEU A 1 89 ? 1.517 9.491 13.238 1.00 90.00 89 LEU A C 1
ATOM 698 O O . LEU A 1 89 ? 0.703 9.329 14.144 1.00 90.00 89 LEU A O 1
ATOM 702 N N . GLU A 1 90 ? 2.626 10.218 13.402 1.00 89.75 90 GLU A N 1
ATOM 703 C CA . GLU A 1 90 ? 3.004 10.926 14.631 1.00 89.75 90 GLU A CA 1
ATOM 704 C C . GLU A 1 90 ? 1.900 11.864 15.147 1.00 89.75 90 GLU A C 1
ATOM 706 O O . GLU A 1 90 ? 1.613 11.885 16.344 1.00 89.75 90 GLU A O 1
ATOM 711 N N . ASN A 1 91 ? 1.223 12.582 14.246 1.00 91.81 91 ASN A N 1
ATOM 712 C CA . ASN A 1 91 ? 0.169 13.536 14.603 1.00 91.81 91 ASN A CA 1
ATOM 713 C C . ASN A 1 91 ? -1.115 12.854 15.102 1.00 91.81 91 ASN A C 1
ATOM 715 O O . ASN A 1 91 ? -2.022 13.521 15.597 1.00 91.81 91 ASN A O 1
ATOM 719 N N . HIS A 1 92 ? -1.181 11.524 15.020 1.00 90.69 92 HIS A N 1
ATOM 720 C CA . HIS A 1 92 ? -2.320 10.722 15.441 1.00 90.69 92 HIS A CA 1
ATOM 721 C C . HIS A 1 92 ? -2.071 9.904 16.712 1.00 90.69 92 HIS A C 1
ATOM 723 O O . HIS A 1 92 ? -2.945 9.121 17.076 1.00 90.69 92 HIS A O 1
ATOM 729 N N . LYS A 1 93 ? -0.950 10.101 17.420 1.00 92.44 93 LYS A N 1
ATOM 730 C CA . LYS A 1 93 ? -0.597 9.353 18.646 1.00 92.44 93 LYS A CA 1
ATOM 731 C C . LYS A 1 93 ? -1.671 9.325 19.730 1.00 92.44 93 LYS A C 1
ATOM 733 O O . LYS A 1 93 ? -1.815 8.326 20.422 1.00 92.44 93 LYS A O 1
ATOM 738 N N . GLU A 1 94 ? -2.440 10.401 19.849 1.00 93.19 94 GLU A N 1
ATOM 739 C CA . GLU A 1 94 ? -3.520 10.520 20.838 1.00 93.19 94 GLU A CA 1
ATOM 740 C C . GLU A 1 94 ? -4.847 9.893 20.363 1.00 93.19 94 GLU A C 1
ATOM 742 O O . GLU A 1 94 ? -5.846 9.908 21.083 1.00 93.19 94 GLU A O 1
ATOM 747 N N . SER A 1 95 ? -4.895 9.358 19.139 1.00 91.81 95 SER A N 1
ATOM 748 C CA . SER A 1 95 ? -6.091 8.705 18.606 1.00 91.81 95 SER A CA 1
ATOM 749 C C . SER A 1 95 ? -6.280 7.339 19.260 1.00 91.81 95 SER A C 1
ATOM 751 O O . SER A 1 95 ? -5.335 6.566 19.392 1.00 91.81 95 SER A O 1
ATOM 753 N N . SER A 1 96 ? -7.523 6.983 19.590 1.00 92.38 96 SER A N 1
ATOM 754 C CA . SER A 1 96 ? -7.848 5.706 20.247 1.00 92.38 96 SER A CA 1
ATOM 755 C C . SER A 1 96 ? -7.426 4.463 19.453 1.00 92.38 96 SER A C 1
ATOM 757 O O . SER A 1 96 ? -7.218 3.405 20.038 1.00 92.38 96 SER A O 1
ATOM 759 N N . TRP A 1 97 ? -7.293 4.581 18.131 1.00 92.81 97 TRP A N 1
ATOM 760 C CA . TRP A 1 97 ? -6.894 3.493 17.238 1.00 92.81 97 TRP A CA 1
ATOM 761 C C . TRP A 1 97 ? -5.375 3.311 17.112 1.00 92.81 97 TRP A C 1
ATOM 763 O O . TRP A 1 97 ? -4.938 2.288 16.584 1.00 92.81 97 TRP A O 1
ATOM 773 N N . TYR A 1 98 ? -4.573 4.279 17.568 1.00 94.50 98 TYR A N 1
ATOM 774 C CA . TYR A 1 98 ? -3.144 4.363 17.260 1.00 94.50 98 TYR A CA 1
ATOM 775 C C . TYR A 1 98 ? -2.359 3.131 17.722 1.00 94.50 98 TYR A C 1
ATOM 777 O O . TYR A 1 98 ? -1.658 2.514 16.922 1.00 94.50 98 TYR A O 1
ATOM 785 N N . GLU A 1 99 ? -2.507 2.734 18.989 1.00 95.06 99 GLU A N 1
ATOM 786 C CA . GL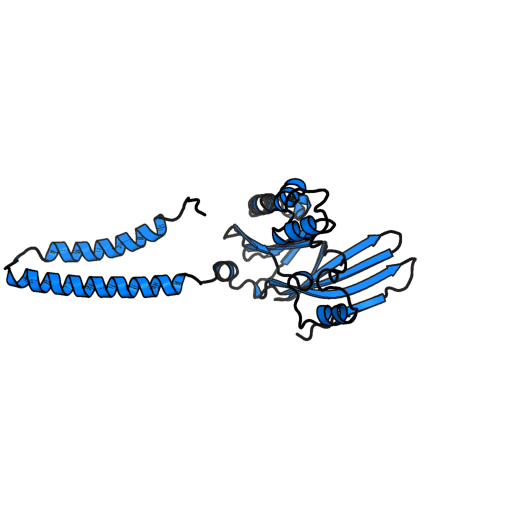U A 1 99 ? -1.753 1.605 19.552 1.00 95.06 99 GLU A CA 1
ATOM 787 C C . GLU A 1 99 ? -2.139 0.264 18.909 1.00 95.06 99 GLU A C 1
ATOM 789 O O . GLU A 1 99 ? -1.269 -0.573 18.661 1.00 95.06 99 GLU A O 1
ATOM 794 N N . ASN A 1 100 ? -3.418 0.076 18.560 1.00 94.88 100 ASN A N 1
ATOM 795 C CA . ASN A 1 100 ? -3.862 -1.124 17.846 1.00 94.88 100 ASN A CA 1
ATOM 796 C C . ASN A 1 100 ? -3.268 -1.163 16.437 1.00 94.88 100 ASN A C 1
ATOM 798 O O . ASN A 1 100 ? -2.630 -2.148 16.070 1.00 94.88 100 ASN A O 1
ATOM 802 N N . PHE A 1 101 ? -3.391 -0.067 15.682 1.00 95.06 101 PHE A N 1
ATOM 803 C CA . PHE A 1 101 ? -2.826 0.026 14.338 1.00 95.06 101 PHE A CA 1
ATOM 804 C C . PHE A 1 101 ? -1.311 -0.208 14.348 1.00 95.06 101 PHE A C 1
ATOM 806 O O . PHE A 1 101 ? -0.812 -1.037 13.590 1.00 95.06 101 PHE A O 1
ATOM 813 N N . LYS A 1 102 ? -0.583 0.447 15.259 1.00 94.44 102 LYS A N 1
ATOM 814 C CA . LYS A 1 102 ? 0.853 0.228 15.464 1.00 94.44 102 LYS A CA 1
ATOM 815 C C . LYS A 1 102 ? 1.168 -1.247 15.718 1.00 94.44 102 LYS A C 1
ATOM 817 O O . LYS A 1 102 ? 2.032 -1.805 15.046 1.00 94.44 102 LYS A O 1
ATOM 822 N N . SER A 1 103 ? 0.447 -1.888 16.640 1.00 93.31 103 SER A N 1
ATOM 823 C CA . SER A 1 103 ? 0.638 -3.309 16.944 1.00 93.31 103 SER A CA 1
ATOM 824 C C . SER A 1 103 ? 0.393 -4.199 15.725 1.00 93.31 103 SER A C 1
ATOM 826 O O . SER A 1 103 ? 1.111 -5.180 15.537 1.00 93.31 103 SER A O 1
ATOM 828 N N . GLN A 1 104 ? -0.599 -3.878 14.892 1.00 92.88 104 GLN A N 1
ATOM 829 C CA . GLN A 1 104 ? -0.848 -4.617 13.659 1.00 92.88 104 GLN A CA 1
ATOM 830 C C . GLN A 1 104 ? 0.288 -4.430 12.652 1.00 92.88 104 GLN A C 1
ATOM 832 O O . GLN A 1 104 ? 0.779 -5.424 12.124 1.00 92.88 104 GLN A O 1
ATOM 837 N N . ILE A 1 105 ? 0.769 -3.198 12.445 1.00 91.62 105 ILE A N 1
ATOM 838 C CA . ILE A 1 105 ? 1.904 -2.912 11.554 1.00 91.62 105 ILE A CA 1
ATOM 839 C C . ILE A 1 105 ? 3.152 -3.693 11.971 1.00 91.62 105 ILE A C 1
ATOM 841 O O . ILE A 1 105 ? 3.762 -4.355 11.136 1.00 91.62 105 ILE A O 1
ATOM 845 N N . GLU A 1 106 ? 3.492 -3.696 13.259 1.00 90.94 106 GLU A N 1
ATOM 846 C CA . GLU A 1 106 ? 4.691 -4.368 13.783 1.00 90.94 106 GLU A CA 1
ATOM 847 C C . GLU A 1 106 ? 4.637 -5.907 13.680 1.00 90.94 106 GLU A C 1
ATOM 849 O O . GLU A 1 106 ? 5.661 -6.580 13.812 1.00 90.94 106 GLU A O 1
ATOM 854 N N . LYS A 1 107 ? 3.462 -6.495 13.412 1.00 90.19 107 LYS A N 1
ATOM 855 C CA . LYS A 1 107 ? 3.318 -7.937 13.136 1.00 90.19 107 LYS A CA 1
ATOM 856 C C . LYS A 1 107 ? 3.583 -8.291 11.672 1.00 90.19 107 LYS A C 1
ATOM 858 O O . LYS A 1 107 ? 3.858 -9.460 11.378 1.00 90.19 107 LYS A O 1
ATOM 863 N N . LEU A 1 108 ? 3.499 -7.321 10.761 1.00 86.69 108 LEU A N 1
ATOM 864 C CA . LEU A 1 108 ? 3.605 -7.550 9.323 1.00 86.69 108 LEU A CA 1
ATOM 865 C C . LEU A 1 108 ? 5.051 -7.815 8.913 1.00 86.69 108 LEU A C 1
ATOM 867 O O . LEU A 1 108 ? 5.960 -7.062 9.258 1.00 86.69 108 LEU A O 1
ATOM 871 N N . ASP A 1 109 ? 5.259 -8.849 8.104 1.00 85.62 109 ASP A N 1
ATOM 872 C CA . ASP A 1 109 ? 6.548 -9.092 7.461 1.00 85.62 109 ASP A CA 1
ATOM 873 C C . ASP A 1 109 ? 6.843 -8.044 6.387 1.00 85.62 109 ASP A C 1
ATOM 875 O O . ASP A 1 109 ? 5.956 -7.604 5.632 1.00 85.62 109 ASP A O 1
ATOM 879 N N . ARG A 1 110 ? 8.115 -7.637 6.303 1.00 79.25 110 ARG A N 1
ATOM 880 C CA . ARG A 1 110 ? 8.557 -6.692 5.271 1.00 79.25 110 ARG A CA 1
ATOM 881 C C . ARG A 1 110 ? 8.385 -7.296 3.888 1.00 79.25 110 ARG A C 1
ATOM 883 O O . ARG A 1 110 ? 7.719 -6.679 3.051 1.00 79.25 110 ARG A O 1
ATOM 890 N N . TYR A 1 111 ? 8.815 -8.540 3.700 1.00 78.19 111 TYR A N 1
ATOM 891 C CA . TYR A 1 111 ? 8.527 -9.311 2.495 1.00 78.19 111 TYR A CA 1
ATOM 892 C C . TYR A 1 111 ? 7.246 -10.124 2.621 1.00 78.19 111 TYR A C 1
ATOM 894 O O . TYR A 1 111 ? 6.990 -10.760 3.638 1.00 78.19 111 TYR A O 1
ATOM 902 N N . SER A 1 112 ? 6.435 -10.094 1.561 1.00 75.44 112 SER A N 1
ATOM 903 C CA . SER A 1 112 ? 5.469 -11.167 1.343 1.00 75.44 112 SER A CA 1
ATOM 904 C C . SER A 1 112 ? 6.212 -12.460 0.997 1.00 75.44 112 SER A C 1
ATOM 906 O O . SER A 1 112 ? 7.369 -12.420 0.577 1.00 75.44 112 SER A O 1
ATOM 908 N N . GLU A 1 113 ? 5.548 -13.605 1.130 1.00 79.50 113 GLU A N 1
ATOM 909 C CA . GLU A 1 113 ? 6.117 -14.890 0.710 1.00 79.50 113 GLU A CA 1
ATOM 910 C C . GLU A 1 113 ? 6.528 -14.864 -0.772 1.00 79.50 113 GLU A C 1
ATOM 912 O O . GLU A 1 113 ? 7.649 -15.230 -1.107 1.00 79.50 113 GLU A O 1
ATOM 917 N N . ALA A 1 114 ? 5.692 -14.287 -1.640 1.00 75.75 114 ALA A N 1
ATOM 918 C CA . ALA A 1 114 ? 5.996 -14.127 -3.061 1.00 75.75 114 ALA A CA 1
ATOM 919 C C . ALA A 1 114 ? 7.207 -13.205 -3.323 1.00 75.75 114 ALA A C 1
ATOM 921 O O . ALA A 1 114 ? 8.046 -13.499 -4.179 1.00 75.75 114 ALA A O 1
ATOM 922 N N . ASP A 1 115 ? 7.337 -12.097 -2.579 1.00 73.69 115 ASP A N 1
ATOM 923 C CA . ASP A 1 115 ? 8.518 -11.224 -2.671 1.00 73.69 115 ASP A CA 1
ATOM 924 C C . ASP A 1 115 ? 9.786 -11.964 -2.236 1.00 73.69 115 ASP A C 1
ATOM 926 O O . ASP A 1 115 ? 10.826 -11.856 -2.889 1.00 73.69 115 ASP A O 1
ATOM 930 N N . ALA A 1 116 ? 9.690 -12.722 -1.144 1.00 81.06 116 ALA A N 1
ATOM 931 C CA . ALA A 1 116 ? 10.790 -13.490 -0.590 1.00 81.06 116 ALA A CA 1
ATOM 932 C C . ALA A 1 116 ? 11.243 -14.605 -1.538 1.00 81.06 116 ALA A C 1
ATOM 934 O O . ALA A 1 116 ? 12.443 -14.781 -1.738 1.00 81.06 116 ALA A O 1
ATOM 935 N N . GLU A 1 117 ? 10.306 -15.312 -2.172 1.00 82.56 117 GLU A N 1
ATOM 936 C CA . GLU A 1 117 ? 10.599 -16.302 -3.209 1.00 82.56 117 GLU A CA 1
ATOM 937 C C . GLU A 1 117 ? 11.329 -15.668 -4.391 1.00 82.56 117 GLU A C 1
ATOM 939 O O . GLU A 1 117 ? 12.389 -16.144 -4.797 1.00 82.56 117 GLU A O 1
ATOM 944 N N . ARG A 1 118 ? 10.819 -14.548 -4.912 1.00 75.88 118 ARG A N 1
ATOM 945 C CA . ARG A 1 118 ? 11.453 -13.842 -6.032 1.00 75.88 118 ARG A CA 1
ATOM 946 C C . ARG A 1 118 ? 12.875 -13.398 -5.691 1.00 75.88 118 ARG A C 1
ATOM 948 O O . ARG A 1 118 ? 13.796 -13.611 -6.479 1.00 75.88 118 ARG A O 1
ATOM 955 N N . LEU A 1 119 ? 13.066 -12.781 -4.528 1.00 76.06 119 LEU A N 1
ATOM 956 C CA . LEU A 1 119 ? 14.380 -12.305 -4.101 1.00 76.06 119 LEU A CA 1
ATOM 957 C C . LEU A 1 119 ? 15.347 -13.456 -3.826 1.00 76.06 119 LEU A C 1
ATOM 959 O O . LEU A 1 119 ? 16.529 -13.346 -4.158 1.00 76.06 119 LEU A O 1
ATOM 963 N N . TYR A 1 120 ? 14.853 -14.563 -3.271 1.00 83.88 120 TYR A N 1
ATOM 964 C CA . TYR A 1 120 ? 15.625 -15.788 -3.114 1.00 83.88 120 TYR A CA 1
ATOM 965 C C . TYR A 1 120 ? 16.123 -16.298 -4.469 1.00 83.88 120 TYR A C 1
ATOM 967 O O . TYR A 1 120 ? 17.312 -16.576 -4.607 1.00 83.88 120 TYR A O 1
ATOM 975 N N . GLU A 1 121 ? 15.268 -16.345 -5.495 1.00 83.06 121 GLU A N 1
ATOM 976 C CA . GLU A 1 121 ? 15.666 -16.781 -6.839 1.00 83.06 121 GLU A CA 1
ATOM 977 C C . GLU A 1 121 ? 16.811 -15.935 -7.424 1.00 83.06 121 GLU A C 1
ATOM 979 O O . GLU A 1 121 ? 17.702 -16.475 -8.083 1.00 83.06 121 GLU A O 1
ATOM 984 N N . MET A 1 122 ? 16.840 -14.634 -7.123 1.00 78.19 122 MET A N 1
ATOM 985 C CA . MET A 1 122 ? 17.913 -13.721 -7.533 1.00 78.19 122 MET A CA 1
ATOM 986 C C . MET A 1 122 ? 19.197 -13.870 -6.697 1.00 78.19 122 MET A C 1
ATOM 988 O O . MET A 1 122 ? 20.273 -13.491 -7.155 1.00 78.19 122 MET A O 1
ATOM 992 N N . ASN A 1 123 ? 19.103 -14.426 -5.485 1.00 78.81 123 ASN A N 1
ATOM 993 C CA . ASN A 1 123 ? 20.180 -14.453 -4.491 1.00 78.81 123 ASN A CA 1
ATOM 994 C C . ASN A 1 123 ? 20.510 -15.861 -3.969 1.00 78.81 123 ASN A C 1
ATOM 996 O O . ASN A 1 123 ? 21.126 -15.989 -2.913 1.00 78.81 123 ASN A O 1
ATOM 1000 N N . LYS A 1 124 ? 20.173 -16.931 -4.705 1.00 84.06 124 LYS A N 1
ATOM 1001 C CA . LYS A 1 124 ? 20.340 -18.335 -4.259 1.00 84.06 124 LYS A CA 1
ATOM 1002 C C . LYS A 1 124 ? 21.743 -18.718 -3.782 1.00 84.06 124 LYS A C 1
ATOM 1004 O O . LYS A 1 124 ? 21.902 -19.702 -3.071 1.00 84.06 124 LYS A O 1
ATOM 1009 N N . ASN A 1 125 ? 22.766 -17.974 -4.199 1.00 84.25 125 ASN A N 1
ATOM 1010 C CA . ASN A 1 125 ? 24.155 -18.204 -3.792 1.00 84.25 125 ASN A CA 1
ATOM 1011 C C . ASN A 1 125 ? 24.510 -17.571 -2.433 1.00 84.25 125 ASN A C 1
ATOM 1013 O O . ASN A 1 125 ? 25.603 -17.805 -1.922 1.00 84.25 125 ASN A O 1
ATOM 1017 N N . HIS A 1 126 ? 23.622 -16.747 -1.876 1.00 82.06 126 HIS A N 1
ATOM 1018 C CA . HIS A 1 126 ? 23.849 -15.944 -0.672 1.00 82.06 126 HIS A CA 1
ATOM 1019 C C . HIS A 1 126 ? 22.856 -16.238 0.453 1.00 82.06 126 HIS A C 1
ATOM 1021 O O . HIS A 1 126 ? 23.175 -15.968 1.606 1.00 82.06 126 HIS A O 1
ATOM 1027 N N . VAL A 1 127 ? 21.691 -16.797 0.126 1.00 85.75 127 VAL A N 1
ATOM 1028 C CA . VAL A 1 127 ? 20.639 -17.164 1.079 1.00 85.75 127 VAL A CA 1
ATOM 1029 C C . VAL A 1 127 ? 20.159 -18.588 0.827 1.00 85.75 127 VAL A C 1
ATOM 1031 O O . VAL A 1 127 ? 20.166 -19.075 -0.303 1.00 85.75 127 VAL A O 1
ATOM 1034 N N . SER A 1 128 ? 19.734 -19.267 1.886 1.00 88.38 128 SER A N 1
ATOM 1035 C CA . SER A 1 128 ? 19.441 -20.704 1.879 1.00 88.38 128 SER A CA 1
ATOM 1036 C C . SER A 1 128 ? 17.972 -21.012 1.594 1.00 88.38 128 SER A C 1
ATOM 1038 O O . SER A 1 128 ? 17.652 -22.133 1.200 1.00 88.38 128 SER A O 1
ATOM 1040 N N . SER A 1 129 ? 17.067 -20.047 1.796 1.00 90.75 129 SER A N 1
ATOM 1041 C CA . SER A 1 129 ? 15.628 -20.214 1.550 1.00 90.75 129 SER A CA 1
ATOM 1042 C C . SER A 1 129 ? 14.887 -18.873 1.416 1.00 90.75 129 SER A C 1
ATOM 1044 O O . SER A 1 129 ? 15.396 -17.853 1.883 1.00 90.75 129 SER A O 1
ATOM 1046 N N . PRO A 1 130 ? 13.658 -18.864 0.863 1.00 87.31 130 PRO A N 1
ATOM 1047 C CA . PRO A 1 130 ? 12.757 -17.713 0.945 1.00 87.31 130 PRO A CA 1
ATOM 1048 C C . PRO A 1 130 ? 12.456 -17.285 2.388 1.00 87.31 130 PRO A C 1
ATOM 1050 O O . PRO A 1 130 ? 12.441 -16.096 2.682 1.00 87.31 130 PRO A O 1
ATOM 1053 N N . GLN A 1 131 ? 12.293 -18.230 3.322 1.00 90.31 131 GLN A N 1
ATOM 1054 C CA . GLN A 1 131 ? 12.043 -17.889 4.728 1.00 90.31 131 GLN A CA 1
ATOM 1055 C C . GLN A 1 131 ? 13.211 -17.108 5.342 1.00 90.31 131 GLN A C 1
ATOM 1057 O O . GLN A 1 131 ? 12.988 -16.147 6.067 1.00 90.31 131 GLN A O 1
ATOM 1062 N N . GLU A 1 132 ? 14.452 -17.454 4.993 1.00 87.56 132 GLU A N 1
ATOM 1063 C CA . GLU A 1 132 ? 15.626 -16.696 5.439 1.00 87.56 132 GLU A CA 1
ATOM 1064 C C . GLU A 1 132 ? 15.584 -15.241 4.942 1.00 87.56 132 GLU A C 1
ATOM 1066 O O . GLU A 1 132 ? 15.959 -14.337 5.683 1.00 87.56 132 GLU A O 1
ATOM 1071 N N . MET A 1 133 ? 15.061 -14.985 3.734 1.00 84.62 133 MET A N 1
ATOM 1072 C CA . MET A 1 133 ? 14.851 -13.613 3.248 1.00 84.62 133 MET A CA 1
ATOM 1073 C C . MET A 1 133 ? 13.867 -12.845 4.136 1.00 84.62 133 MET A C 1
ATOM 1075 O O . MET A 1 133 ? 14.122 -11.687 4.464 1.00 84.62 133 MET A O 1
ATOM 1079 N N . ILE A 1 134 ? 12.756 -13.481 4.527 1.00 84.50 134 ILE A N 1
ATOM 1080 C CA . ILE A 1 134 ? 11.753 -12.890 5.429 1.00 84.50 134 ILE A CA 1
ATOM 1081 C C . ILE A 1 134 ? 12.383 -12.605 6.793 1.00 84.50 134 ILE A C 1
ATOM 1083 O O . ILE A 1 134 ? 12.265 -11.493 7.305 1.00 84.50 134 ILE A O 1
ATOM 1087 N N . ASP A 1 135 ? 13.091 -13.582 7.354 1.00 86.12 135 ASP A N 1
ATOM 1088 C CA . ASP A 1 135 ? 13.689 -13.488 8.685 1.00 86.12 135 ASP A CA 1
ATOM 1089 C C . ASP A 1 135 ? 14.756 -12.383 8.756 1.00 86.12 135 ASP A C 1
ATOM 1091 O O . ASP A 1 135 ? 14.823 -11.647 9.742 1.00 86.12 135 ASP A O 1
ATOM 1095 N N . VAL A 1 136 ? 15.574 -12.238 7.706 1.00 84.06 136 VAL A N 1
ATOM 1096 C CA . VAL A 1 136 ? 16.627 -11.213 7.621 1.00 84.06 136 VAL A CA 1
ATOM 1097 C C . VAL A 1 136 ? 16.043 -9.814 7.427 1.00 84.06 136 VAL A C 1
ATOM 1099 O O . VAL A 1 136 ? 16.516 -8.867 8.058 1.00 84.06 136 VAL A O 1
ATOM 1102 N N . ALA A 1 137 ? 15.022 -9.669 6.580 1.00 80.88 137 ALA A N 1
ATOM 1103 C CA . ALA A 1 137 ? 14.333 -8.393 6.382 1.00 80.88 137 ALA A CA 1
ATOM 1104 C C . ALA A 1 137 ? 13.569 -7.956 7.642 1.00 80.88 137 ALA A C 1
ATOM 1106 O O . ALA A 1 137 ? 13.544 -6.774 8.005 1.00 80.88 137 ALA A O 1
ATOM 1107 N N . GLY A 1 138 ? 12.989 -8.930 8.347 1.00 84.44 138 GLY A N 1
ATOM 1108 C CA . GLY A 1 138 ? 12.258 -8.746 9.588 1.00 84.44 138 GLY A CA 1
ATOM 1109 C C . GLY A 1 138 ? 10.864 -8.147 9.392 1.00 84.44 138 GLY A C 1
ATOM 1110 O O . GLY A 1 138 ? 10.229 -8.257 8.339 1.00 84.44 138 GLY A O 1
ATOM 1111 N N . LYS A 1 139 ? 10.368 -7.516 10.459 1.00 86.69 139 LYS A N 1
ATOM 1112 C CA . LYS A 1 139 ? 9.024 -6.931 10.533 1.00 86.69 139 LYS A CA 1
ATOM 1113 C C . LYS A 1 139 ? 9.016 -5.452 10.159 1.00 86.69 139 LYS A C 1
ATOM 1115 O O . LYS A 1 139 ? 10.027 -4.763 10.315 1.00 86.69 139 LYS A O 1
ATOM 1120 N N . HIS A 1 140 ? 7.872 -4.976 9.667 1.00 84.44 140 HIS A N 1
ATOM 1121 C CA . HIS A 1 140 ? 7.626 -3.547 9.469 1.00 84.44 140 HIS A CA 1
ATOM 1122 C C . HIS A 1 140 ? 7.782 -2.807 10.789 1.00 84.44 140 HIS A C 1
ATOM 1124 O O . HIS A 1 140 ? 7.413 -3.308 11.852 1.00 84.44 140 HIS A O 1
ATOM 1130 N N . ARG A 1 141 ? 8.321 -1.598 10.710 1.00 87.38 141 ARG A N 1
ATOM 1131 C CA . ARG A 1 141 ? 8.361 -0.681 11.840 1.00 87.38 141 ARG A CA 1
ATOM 1132 C C . ARG A 1 141 ? 7.277 0.365 11.666 1.00 87.38 141 ARG A C 1
ATOM 1134 O O . ARG A 1 141 ? 6.919 0.720 10.546 1.00 87.38 141 ARG A O 1
ATOM 1141 N N . VAL A 1 142 ? 6.767 0.898 12.769 1.00 87.00 142 VAL A N 1
ATOM 1142 C CA . VAL A 1 142 ? 5.754 1.959 12.704 1.00 87.00 142 VAL A CA 1
ATOM 1143 C C . VAL A 1 142 ? 6.292 3.211 11.996 1.00 87.00 142 VAL A C 1
ATOM 1145 O O . VAL A 1 142 ? 5.546 3.913 11.321 1.00 87.00 142 VAL A O 1
ATOM 1148 N N . GLU A 1 143 ? 7.606 3.441 12.061 1.00 87.25 143 GLU A N 1
ATOM 1149 C CA . GLU A 1 143 ? 8.300 4.526 11.363 1.00 87.25 143 GLU A CA 1
ATOM 1150 C C . GLU A 1 143 ? 8.349 4.345 9.835 1.00 87.25 143 GLU A C 1
ATOM 1152 O O . GLU A 1 143 ? 8.634 5.304 9.115 1.00 87.25 143 GLU A O 1
ATOM 1157 N N . ASP A 1 144 ? 8.055 3.143 9.322 1.00 86.06 144 ASP A N 1
ATOM 1158 C CA . ASP A 1 144 ? 7.941 2.894 7.881 1.00 86.06 144 ASP A CA 1
ATOM 1159 C C . ASP A 1 144 ? 6.627 3.465 7.309 1.00 86.06 144 ASP A C 1
ATOM 1161 O O . ASP A 1 144 ? 6.495 3.614 6.089 1.00 86.06 144 ASP A O 1
ATOM 1165 N N . VAL A 1 145 ? 5.658 3.820 8.164 1.00 90.31 145 VAL A N 1
ATOM 1166 C CA . VAL A 1 145 ? 4.400 4.465 7.766 1.00 90.31 145 VAL A CA 1
ATOM 1167 C C . VAL A 1 145 ? 4.642 5.949 7.488 1.00 90.31 145 VAL A C 1
ATOM 1169 O O . VAL A 1 145 ? 4.951 6.734 8.382 1.00 90.31 145 VAL A O 1
ATOM 1172 N N . ARG A 1 146 ? 4.482 6.355 6.225 1.00 88.56 146 ARG A N 1
ATOM 1173 C CA . ARG A 1 146 ? 4.782 7.716 5.755 1.00 88.56 146 ARG A CA 1
ATOM 1174 C C . ARG A 1 146 ? 3.651 8.693 6.001 1.00 88.56 146 ARG A C 1
ATOM 1176 O O . ARG A 1 146 ? 3.880 9.782 6.521 1.00 88.56 146 ARG A O 1
ATOM 1183 N N . GLN A 1 147 ? 2.445 8.294 5.635 1.00 92.38 147 GLN A N 1
ATOM 1184 C CA . GLN A 1 147 ? 1.247 9.084 5.853 1.00 92.38 147 GLN A CA 1
ATOM 1185 C C . GLN A 1 147 ? 0.080 8.144 6.110 1.00 92.38 147 GLN A C 1
ATOM 1187 O O . GLN A 1 147 ? 0.029 7.037 5.561 1.00 92.38 147 GLN A O 1
ATOM 1192 N N . VAL A 1 148 ? -0.858 8.611 6.922 1.00 94.50 148 VAL A N 1
ATOM 1193 C CA . VAL A 1 148 ? -2.152 7.976 7.126 1.00 94.50 148 VAL A CA 1
ATOM 1194 C C . VAL A 1 148 ? -3.263 8.935 6.730 1.00 94.50 148 VAL A C 1
ATOM 1196 O O . VAL A 1 148 ? -3.119 10.139 6.913 1.00 94.50 148 VAL A O 1
ATOM 1199 N N . CYS A 1 149 ? -4.359 8.406 6.202 1.00 93.12 149 CYS A N 1
ATOM 1200 C CA . CYS A 1 149 ? -5.625 9.114 6.061 1.00 93.12 149 CYS A CA 1
ATOM 1201 C C . CYS A 1 149 ? -6.656 8.448 6.956 1.00 93.12 149 CYS A C 1
ATOM 1203 O O . CYS A 1 149 ? -6.911 7.254 6.814 1.00 93.12 149 CYS A O 1
ATOM 1205 N N . TYR A 1 150 ? -7.258 9.219 7.852 1.00 90.62 150 TYR A N 1
ATOM 1206 C CA . TYR A 1 150 ? -8.275 8.738 8.777 1.00 90.62 150 TYR A CA 1
ATOM 1207 C C . TYR A 1 150 ? -9.661 9.262 8.389 1.00 90.62 150 TYR A C 1
ATOM 1209 O O . TYR A 1 150 ? -9.831 10.433 8.039 1.00 90.62 150 TYR A O 1
ATOM 1217 N N . SER A 1 151 ? -10.651 8.380 8.485 1.00 89.31 151 SER A N 1
ATOM 1218 C CA . SER A 1 151 ? -12.070 8.676 8.318 1.00 89.31 151 SER A CA 1
ATOM 1219 C C . SER A 1 151 ? -12.796 8.552 9.661 1.00 89.31 151 SER A C 1
ATOM 1221 O O . SER A 1 151 ? -12.515 7.659 10.463 1.00 89.31 151 SER A O 1
ATOM 1223 N N . LYS A 1 152 ? -13.796 9.411 9.888 1.00 83.06 152 LYS A N 1
ATOM 1224 C CA . LYS A 1 152 ? -14.644 9.352 11.092 1.00 83.06 152 LYS A CA 1
ATOM 1225 C C . LYS A 1 152 ? -15.503 8.089 11.163 1.00 83.06 152 LYS A C 1
ATOM 1227 O O . LYS A 1 152 ? -15.936 7.714 12.247 1.00 83.06 152 LYS A O 1
ATOM 1232 N N . GLU A 1 153 ? -15.726 7.439 10.030 1.00 85.50 153 GL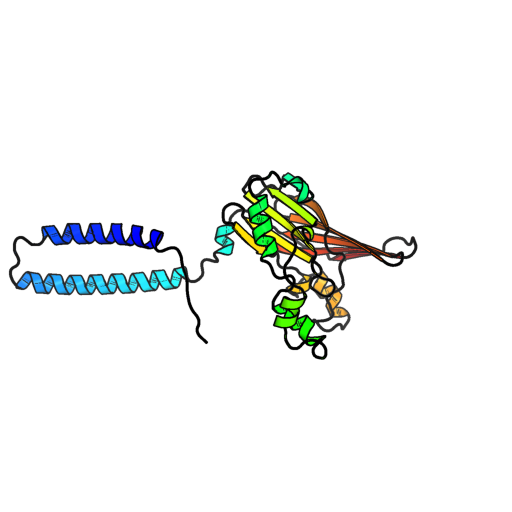U A N 1
ATOM 1233 C CA . GLU A 1 153 ? -16.452 6.183 9.860 1.00 85.50 153 GLU A CA 1
ATOM 1234 C C . GLU A 1 153 ? -15.624 4.952 10.269 1.00 85.50 153 GLU A C 1
ATOM 1236 O O . GLU A 1 153 ? -16.082 3.827 10.100 1.00 85.50 153 GLU A O 1
ATOM 1241 N N . GLY A 1 154 ? -14.423 5.141 10.832 1.00 88.56 154 GLY A N 1
ATOM 1242 C CA . GLY A 1 154 ? -13.646 4.053 11.430 1.00 88.56 154 GLY A CA 1
ATOM 1243 C C . GLY A 1 154 ? -12.700 3.347 10.461 1.00 88.56 154 GLY A C 1
ATOM 1244 O O . GLY A 1 154 ? -12.278 2.221 10.726 1.00 88.56 154 GLY A O 1
ATOM 1245 N N . TYR A 1 155 ? -12.332 4.006 9.362 1.00 92.31 155 TYR A N 1
ATOM 1246 C CA . TYR A 1 155 ? -11.363 3.484 8.403 1.00 92.31 155 TYR A CA 1
ATOM 1247 C C . TYR A 1 155 ? -10.081 4.305 8.389 1.00 92.31 155 TYR A C 1
ATOM 1249 O O . TYR A 1 155 ? -10.083 5.527 8.561 1.00 92.31 155 TYR A O 1
ATOM 1257 N N . LEU A 1 156 ? -8.976 3.616 8.134 1.00 94.19 156 LEU A N 1
ATOM 1258 C CA . LEU A 1 156 ? -7.669 4.221 7.963 1.00 94.19 156 LEU A CA 1
ATOM 1259 C C . LEU A 1 156 ? -7.004 3.685 6.701 1.00 94.19 156 LEU A C 1
ATOM 1261 O O . LEU A 1 156 ? -7.024 2.486 6.429 1.00 94.19 156 LEU A O 1
ATOM 1265 N N . LEU A 1 157 ? -6.390 4.583 5.944 1.00 95.31 157 LEU A N 1
ATOM 1266 C CA . LEU A 1 157 ? -5.492 4.241 4.851 1.00 95.31 157 LEU A CA 1
ATOM 1267 C C . LEU A 1 157 ? -4.077 4.602 5.264 1.00 95.31 157 LEU A C 1
ATOM 1269 O O . LEU A 1 157 ? -3.872 5.648 5.875 1.00 95.31 157 LEU A O 1
ATOM 1273 N N . ALA A 1 158 ? -3.100 3.776 4.922 1.00 94.81 158 ALA A N 1
ATOM 1274 C CA . ALA A 1 158 ? -1.708 4.039 5.244 1.00 94.81 158 ALA A CA 1
ATOM 1275 C C . ALA A 1 158 ? -0.791 3.712 4.074 1.00 94.81 158 ALA A C 1
ATOM 1277 O O . ALA A 1 158 ? -0.890 2.653 3.454 1.00 94.81 158 ALA A O 1
ATOM 1278 N N . ILE A 1 159 ? 0.150 4.616 3.826 1.00 92.38 159 ILE A N 1
ATOM 1279 C CA . ILE A 1 159 ? 1.254 4.396 2.901 1.00 92.38 159 ILE A CA 1
ATOM 1280 C C . ILE A 1 159 ? 2.445 3.927 3.727 1.00 92.38 159 ILE A C 1
ATOM 1282 O O . ILE A 1 159 ? 2.943 4.679 4.568 1.00 92.38 159 ILE A O 1
ATOM 1286 N N . THR A 1 160 ? 2.920 2.709 3.484 1.00 87.06 160 THR A N 1
ATOM 1287 C CA . THR A 1 160 ? 4.128 2.188 4.128 1.00 87.06 160 THR A CA 1
ATOM 1288 C C . THR A 1 160 ? 5.237 2.046 3.103 1.00 87.06 160 THR A C 1
ATOM 1290 O O . THR A 1 160 ? 5.016 1.634 1.958 1.00 87.06 160 THR A O 1
ATOM 1293 N N . GLN A 1 161 ? 6.457 2.391 3.503 1.00 76.06 161 GLN A N 1
ATOM 1294 C CA . GLN A 1 161 ? 7.603 2.091 2.667 1.00 76.06 161 GLN A CA 1
ATOM 1295 C C . GLN A 1 161 ? 7.798 0.585 2.547 1.00 76.06 161 GLN A C 1
ATOM 1297 O O . GLN A 1 161 ? 7.714 -0.171 3.514 1.00 76.06 161 GLN A O 1
ATOM 1302 N N . GLY A 1 162 ? 8.049 0.160 1.315 1.00 66.75 162 GLY A 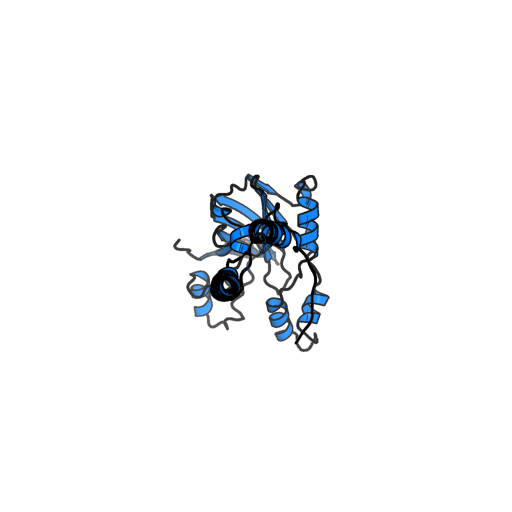N 1
ATOM 1303 C CA . GLY A 1 162 ? 8.540 -1.168 1.010 1.00 66.75 162 GLY A CA 1
ATOM 1304 C C . GLY A 1 162 ? 10.058 -1.158 1.085 1.00 66.75 162 GLY A C 1
ATOM 1305 O O . GLY A 1 162 ? 10.694 -0.108 1.185 1.00 66.75 162 GLY A O 1
ATOM 1306 N N . GLU A 1 163 ? 10.656 -2.338 1.034 1.00 61.38 163 GLU A N 1
ATOM 1307 C CA . GLU A 1 163 ? 12.107 -2.439 0.994 1.00 61.38 163 GLU A CA 1
ATOM 1308 C C . GLU A 1 163 ? 12.686 -2.191 -0.399 1.00 61.38 163 GLU A C 1
ATOM 1310 O O . GLU A 1 163 ? 12.061 -2.471 -1.427 1.00 61.38 163 GLU A O 1
ATOM 1315 N N . TYR A 1 164 ? 13.931 -1.714 -0.399 1.00 47.97 164 TYR A N 1
ATOM 1316 C CA . TYR A 1 164 ? 14.790 -1.607 -1.570 1.00 47.97 164 TYR A CA 1
ATOM 1317 C C . TYR A 1 164 ? 14.957 -2.992 -2.223 1.00 47.97 164 TYR A C 1
ATOM 1319 O O . TYR A 1 164 ? 15.424 -3.923 -1.576 1.00 47.97 164 TYR A O 1
ATOM 1327 N N . GLY A 1 165 ? 14.563 -3.139 -3.492 1.00 47.59 165 GLY A N 1
ATOM 1328 C CA . GLY A 1 165 ? 14.572 -4.422 -4.214 1.00 47.59 165 GLY A CA 1
ATOM 1329 C C . GLY A 1 165 ? 13.277 -5.241 -4.102 1.00 47.59 165 GLY A C 1
ATOM 1330 O O . GLY A 1 165 ? 13.106 -6.191 -4.860 1.00 47.59 165 GLY A O 1
ATOM 1331 N N . GLY A 1 166 ? 12.350 -4.863 -3.214 1.00 52.47 166 GLY A N 1
ATOM 1332 C CA . GLY A 1 166 ? 11.001 -5.433 -3.128 1.00 52.47 166 GLY A CA 1
ATOM 1333 C C . GLY A 1 166 ? 9.974 -4.656 -3.960 1.00 52.47 166 GLY A C 1
ATOM 1334 O O . GLY A 1 166 ? 10.309 -3.968 -4.919 1.00 52.47 166 GLY A O 1
ATOM 1335 N N . SER A 1 167 ? 8.699 -4.717 -3.572 1.00 55.56 167 SER A N 1
ATOM 1336 C CA . SER A 1 167 ? 7.610 -3.947 -4.198 1.00 55.56 167 SER A CA 1
ATOM 1337 C C . SER A 1 167 ? 7.775 -2.416 -4.107 1.00 55.56 167 SER A C 1
ATOM 1339 O O . SER A 1 167 ? 7.052 -1.676 -4.769 1.00 55.56 167 SER A O 1
ATOM 1341 N N . GLY A 1 168 ? 8.702 -1.893 -3.300 1.00 73.00 168 GLY A N 1
ATOM 1342 C CA . GLY A 1 168 ? 8.964 -0.455 -3.145 1.00 73.00 168 GLY A CA 1
ATOM 1343 C C . GLY A 1 168 ? 7.995 0.281 -2.207 1.00 73.00 168 GLY A C 1
ATOM 1344 O O . GLY A 1 168 ? 8.408 1.207 -1.513 1.00 73.00 168 GLY A O 1
ATOM 1345 N N . PHE A 1 169 ? 6.736 -0.158 -2.099 1.00 83.94 169 PHE A N 1
ATOM 1346 C CA . PHE A 1 169 ? 5.761 0.321 -1.106 1.00 83.94 169 PHE A CA 1
ATOM 1347 C C . PHE A 1 169 ? 4.641 -0.692 -0.852 1.00 83.94 169 PHE A C 1
ATOM 1349 O O . PHE A 1 169 ? 4.327 -1.513 -1.716 1.00 83.94 169 PHE A O 1
ATOM 1356 N N . LYS A 1 170 ? 4.001 -0.603 0.315 1.00 86.19 170 LYS A N 1
ATOM 1357 C CA . LYS A 1 170 ? 2.706 -1.242 0.568 1.00 86.19 170 LYS A CA 1
ATOM 1358 C C . LYS A 1 170 ? 1.681 -0.159 0.867 1.00 86.19 170 LYS A C 1
ATOM 1360 O O . LYS A 1 170 ? 1.999 0.886 1.432 1.00 86.19 170 LYS A O 1
ATOM 1365 N N . PHE A 1 171 ? 0.446 -0.416 0.472 1.00 91.69 171 PHE A N 1
ATOM 1366 C CA . PHE A 1 171 ? -0.674 0.440 0.811 1.00 91.69 171 PHE A CA 1
ATOM 1367 C C . PHE A 1 171 ? -1.670 -0.378 1.612 1.00 91.69 171 PHE A C 1
ATOM 1369 O O . PHE A 1 171 ? -2.064 -1.468 1.196 1.00 91.69 171 PHE A O 1
ATOM 1376 N N . ILE A 1 172 ? -2.018 0.133 2.781 1.00 93.44 172 ILE A N 1
ATOM 1377 C CA . ILE A 1 172 ? -2.823 -0.562 3.770 1.00 93.44 172 ILE A CA 1
ATOM 1378 C C . ILE A 1 172 ? -4.165 0.133 3.879 1.00 93.44 172 ILE A C 1
ATOM 1380 O O . ILE A 1 172 ? -4.236 1.352 4.002 1.00 93.44 172 ILE A O 1
ATOM 1384 N N . ARG A 1 173 ? -5.213 -0.677 3.897 1.00 93.56 173 ARG A N 1
ATOM 1385 C CA . ARG A 1 173 ? -6.549 -0.321 4.342 1.00 93.56 173 ARG A CA 1
ATOM 1386 C C . ARG A 1 173 ? -6.790 -1.017 5.678 1.00 93.56 173 ARG A C 1
ATOM 1388 O O . ARG A 1 173 ? -6.582 -2.221 5.793 1.00 93.56 173 ARG A O 1
ATOM 1395 N N . TYR A 1 174 ? -7.210 -0.268 6.684 1.00 94.81 174 TYR A N 1
ATOM 1396 C CA . TYR A 1 174 ? -7.423 -0.756 8.041 1.00 94.81 174 TYR A CA 1
ATOM 1397 C C . TYR A 1 174 ? -8.835 -0.401 8.508 1.00 94.81 174 TYR A C 1
ATOM 1399 O O . TYR A 1 174 ? -9.240 0.760 8.433 1.00 94.81 174 TYR A O 1
ATOM 1407 N N . ASN A 1 175 ? -9.587 -1.402 8.966 1.00 94.19 175 ASN A N 1
ATOM 1408 C CA . ASN A 1 175 ? -10.861 -1.203 9.650 1.00 94.19 175 ASN A CA 1
ATOM 1409 C C . ASN A 1 175 ? -10.593 -1.210 11.160 1.00 94.19 175 ASN A C 1
ATOM 1411 O O . ASN A 1 175 ? -10.146 -2.214 11.713 1.00 94.19 175 ASN A O 1
ATOM 1415 N N . ILE A 1 176 ? -10.869 -0.079 11.809 1.00 92.62 176 ILE A N 1
ATOM 1416 C CA . ILE A 1 176 ? -10.530 0.166 13.214 1.00 92.62 176 ILE A CA 1
ATOM 1417 C C . ILE A 1 176 ? -11.387 -0.675 14.162 1.00 92.62 176 ILE A C 1
ATOM 1419 O O . ILE A 1 176 ? -10.882 -1.136 15.182 1.00 92.62 176 ILE A O 1
ATOM 1423 N N . GLU A 1 177 ? -12.670 -0.860 13.852 1.00 90.88 177 GLU A N 1
ATOM 1424 C CA . GLU A 1 177 ? -13.610 -1.580 14.717 1.00 90.88 177 GLU A CA 1
ATOM 1425 C C . GLU A 1 177 ? -13.333 -3.085 14.722 1.00 90.88 177 GLU A C 1
ATOM 1427 O O . GLU A 1 177 ? -13.340 -3.720 15.774 1.00 90.88 177 GLU A O 1
ATOM 1432 N N . SER A 1 178 ? -13.057 -3.646 13.544 1.00 90.62 178 SER A N 1
ATOM 1433 C CA . SER A 1 178 ? -12.774 -5.077 13.387 1.00 90.62 178 SER A CA 1
ATOM 1434 C C . SER A 1 178 ? -11.304 -5.449 13.595 1.00 90.62 178 SER A C 1
ATOM 1436 O O . SER A 1 178 ? -11.010 -6.637 13.690 1.00 90.62 178 SER A O 1
ATOM 1438 N N . ASP A 1 179 ? -10.398 -4.468 13.697 1.00 91.56 179 ASP A N 1
ATOM 1439 C CA . ASP A 1 179 ? -8.943 -4.659 13.823 1.00 91.56 179 ASP A CA 1
ATOM 1440 C C . ASP A 1 179 ? -8.343 -5.476 12.660 1.00 91.56 179 ASP A C 1
ATOM 1442 O O . ASP A 1 179 ? -7.527 -6.383 12.840 1.00 91.56 179 ASP A O 1
ATOM 1446 N N . ILE A 1 180 ? -8.770 -5.165 11.430 1.00 91.00 180 ILE A N 1
ATOM 1447 C CA . ILE A 1 180 ? -8.384 -5.908 10.222 1.00 91.00 180 ILE A CA 1
ATOM 1448 C C . ILE A 1 180 ? -7.613 -5.025 9.255 1.00 91.00 180 ILE A C 1
ATOM 1450 O O . ILE A 1 180 ? -8.075 -3.955 8.858 1.00 91.00 180 ILE A O 1
ATOM 1454 N N . ILE A 1 181 ? -6.448 -5.525 8.834 1.00 91.31 181 ILE A N 1
ATOM 1455 C CA . ILE A 1 181 ? -5.612 -4.961 7.773 1.00 91.31 181 ILE A CA 1
ATOM 1456 C C . ILE A 1 181 ? -5.864 -5.700 6.459 1.00 91.31 181 ILE A C 1
ATOM 1458 O O . ILE A 1 181 ? -5.882 -6.931 6.405 1.00 91.31 181 ILE A O 1
ATOM 1462 N N . ASP A 1 182 ? -5.969 -4.934 5.381 1.00 91.31 182 ASP A N 1
ATOM 1463 C CA . ASP A 1 182 ? -5.962 -5.428 4.015 1.00 91.31 182 ASP A CA 1
ATOM 1464 C C . ASP A 1 182 ? -4.969 -4.627 3.169 1.00 91.31 182 ASP A C 1
ATOM 1466 O O . ASP A 1 182 ? -4.830 -3.413 3.328 1.00 91.31 182 ASP A O 1
ATOM 1470 N N . PHE A 1 183 ? -4.264 -5.304 2.269 1.00 89.44 183 PHE A N 1
ATOM 1471 C CA . PHE A 1 183 ? -3.293 -4.659 1.388 1.00 89.44 183 PHE A CA 1
ATOM 1472 C C . PHE A 1 183 ? -3.939 -4.356 0.049 1.00 89.44 183 PHE A C 1
ATOM 1474 O O . PHE A 1 183 ? -4.601 -5.222 -0.525 1.00 89.44 183 PHE A O 1
ATOM 1481 N N . ALA A 1 184 ? -3.728 -3.147 -0.463 1.00 90.50 184 ALA A N 1
ATOM 1482 C CA . ALA A 1 184 ? -4.141 -2.848 -1.821 1.00 90.50 184 ALA A CA 1
ATOM 1483 C C . ALA A 1 184 ? -3.311 -3.667 -2.808 1.00 90.50 184 ALA A C 1
ATOM 1485 O O . ALA A 1 184 ? -2.079 -3.721 -2.724 1.00 90.50 184 ALA A O 1
ATOM 1486 N N . LYS A 1 185 ? -4.011 -4.261 -3.769 1.00 87.12 185 LYS A N 1
ATOM 1487 C CA . LYS A 1 185 ? -3.397 -4.828 -4.965 1.00 87.12 185 LYS A CA 1
ATOM 1488 C C . LYS A 1 185 ? -2.810 -3.709 -5.814 1.00 87.12 185 LYS A C 1
ATOM 1490 O O . LYS A 1 185 ? -3.280 -2.569 -5.770 1.00 87.12 185 LYS A O 1
ATOM 1495 N N . ARG A 1 186 ? -1.784 -4.020 -6.593 1.00 85.62 186 ARG A N 1
ATOM 1496 C CA . ARG A 1 186 ? -1.065 -3.029 -7.391 1.00 85.62 186 ARG A CA 1
ATOM 1497 C C . ARG A 1 186 ? -0.935 -3.471 -8.824 1.00 85.62 186 ARG A C 1
ATOM 1499 O O . ARG A 1 186 ? -0.553 -4.600 -9.094 1.00 85.62 186 ARG A O 1
ATOM 1506 N N . GLU A 1 187 ? -1.170 -2.544 -9.735 1.00 84.00 187 GLU A N 1
ATOM 1507 C CA . GLU A 1 187 ? -1.078 -2.781 -11.169 1.00 84.00 187 GLU A CA 1
ATOM 1508 C C . GLU A 1 187 ? 0.256 -3.359 -11.622 1.00 84.00 187 GLU A C 1
ATOM 1510 O O . GLU A 1 187 ? 0.271 -4.268 -12.454 1.00 84.00 187 GLU A O 1
ATOM 1515 N N . ASP A 1 188 ? 1.357 -2.892 -11.038 1.00 77.50 188 ASP A N 1
ATOM 1516 C CA . ASP A 1 188 ? 2.678 -3.365 -11.409 1.00 77.50 188 ASP A CA 1
ATOM 1517 C C . ASP A 1 188 ? 3.008 -4.766 -10.894 1.00 77.50 188 ASP A C 1
ATOM 1519 O O . ASP A 1 188 ? 3.776 -5.455 -11.555 1.00 77.50 188 ASP A O 1
ATOM 1523 N N . LEU A 1 189 ? 2.401 -5.210 -9.784 1.00 75.62 189 LEU A N 1
ATOM 1524 C CA . LEU A 1 189 ? 2.621 -6.525 -9.152 1.00 75.62 189 LEU A CA 1
ATOM 1525 C C . LEU A 1 189 ? 1.590 -7.576 -9.547 1.00 75.62 189 LEU A C 1
ATOM 1527 O O . LEU A 1 189 ? 1.939 -8.716 -9.836 1.00 75.62 189 LEU A O 1
ATOM 1531 N N . ASP A 1 190 ? 0.323 -7.190 -9.585 1.00 75.19 190 ASP A N 1
ATOM 1532 C CA . ASP A 1 190 ? -0.792 -8.068 -9.919 1.00 75.19 190 ASP A CA 1
ATOM 1533 C C . ASP A 1 190 ? -1.025 -8.154 -11.438 1.00 75.19 190 ASP A C 1
ATOM 1535 O O . ASP A 1 190 ? -2.001 -8.759 -11.881 1.00 75.19 190 ASP A O 1
ATOM 1539 N N . GLY A 1 191 ? -0.124 -7.563 -12.237 1.00 64.75 191 GLY A N 1
ATOM 1540 C CA . GLY A 1 191 ? 0.013 -7.810 -13.669 1.00 64.75 191 GLY A CA 1
ATOM 1541 C C . GLY A 1 191 ? -1.289 -7.612 -14.427 1.00 64.75 191 GLY A C 1
ATOM 1542 O O . GLY A 1 191 ? -1.720 -8.527 -15.129 1.00 64.75 191 GLY A O 1
ATOM 1543 N N . GLY A 1 192 ? -1.920 -6.443 -14.274 1.00 70.44 192 GLY A N 1
ATOM 1544 C CA . GLY A 1 192 ? -3.122 -6.082 -15.021 1.00 70.44 192 GLY A CA 1
ATOM 1545 C C . GLY A 1 192 ? -2.837 -6.105 -16.524 1.00 70.44 192 GLY A C 1
ATOM 1546 O O . GLY A 1 192 ? -2.519 -5.078 -17.105 1.00 70.44 192 GLY A O 1
ATOM 1547 N N . LYS A 1 193 ? -2.912 -7.279 -17.167 1.00 72.00 193 LYS A N 1
ATOM 1548 C CA . LYS A 1 193 ? -2.369 -7.482 -18.522 1.00 72.00 193 LYS A CA 1
ATOM 1549 C C . LYS A 1 193 ? -3.026 -6.588 -19.572 1.00 72.00 193 LYS A C 1
ATOM 1551 O O . LYS A 1 193 ? -2.450 -6.288 -20.618 1.00 72.00 193 LYS A O 1
ATOM 1556 N N . ASP A 1 194 ? -4.237 -6.145 -19.269 1.00 74.88 194 ASP A N 1
ATOM 1557 C CA . ASP A 1 194 ? -5.039 -5.293 -20.129 1.00 74.88 194 ASP A CA 1
ATOM 1558 C C . ASP A 1 194 ? -4.860 -3.797 -19.872 1.00 74.88 194 ASP A C 1
ATOM 1560 O O . ASP A 1 194 ? -5.422 -2.987 -20.616 1.00 74.88 194 ASP A O 1
ATOM 1564 N N . THR A 1 195 ? -4.067 -3.404 -18.878 1.00 77.75 195 THR A N 1
ATOM 1565 C CA . THR A 1 195 ? -3.913 -2.000 -18.523 1.00 77.75 195 THR A CA 1
ATOM 1566 C C . THR A 1 195 ? -2.982 -1.254 -19.478 1.00 77.75 195 THR A C 1
ATOM 1568 O O . THR A 1 195 ? -2.124 -1.837 -20.153 1.00 77.75 195 THR A O 1
ATOM 1571 N N . ALA A 1 196 ? -3.159 0.068 -19.560 1.00 79.81 196 ALA A N 1
ATOM 1572 C CA . ALA A 1 196 ? -2.352 0.914 -20.435 1.00 79.81 196 ALA A CA 1
ATOM 1573 C C . ALA A 1 196 ? -0.866 0.879 -20.056 1.00 79.81 196 ALA A C 1
ATOM 1575 O O . ALA A 1 196 ? -0.014 0.794 -20.942 1.00 79.81 196 ALA A O 1
ATOM 1576 N N . TRP A 1 197 ? -0.560 0.873 -18.754 1.00 80.06 197 TRP A N 1
ATOM 1577 C CA . TRP A 1 197 ? 0.806 0.732 -18.262 1.00 80.06 197 TRP A CA 1
ATOM 1578 C C . TRP A 1 197 ? 1.425 -0.603 -18.683 1.00 80.06 197 TRP A C 1
ATOM 1580 O O . TRP A 1 197 ? 2.529 -0.619 -19.229 1.00 80.06 197 TRP A O 1
ATOM 1590 N N . TYR A 1 198 ? 0.728 -1.726 -18.490 1.00 78.00 198 TYR A N 1
ATOM 1591 C CA . TYR A 1 198 ? 1.290 -3.038 -18.815 1.00 78.00 198 TYR A CA 1
ATOM 1592 C C . TYR A 1 198 ? 1.584 -3.152 -20.317 1.00 78.00 198 TYR A C 1
ATOM 1594 O O . TYR A 1 198 ? 2.686 -3.526 -20.731 1.00 78.00 198 TYR A O 1
ATOM 1602 N N . LYS A 1 199 ? 0.633 -2.713 -21.153 1.00 78.88 199 LYS A N 1
ATOM 1603 C CA . LYS A 1 199 ? 0.771 -2.673 -22.617 1.00 78.88 199 LYS A CA 1
ATOM 1604 C C . LYS A 1 199 ? 1.932 -1.793 -23.080 1.00 78.88 199 LYS A C 1
ATOM 1606 O O . LYS A 1 199 ? 2.633 -2.174 -24.018 1.00 78.88 199 LYS A O 1
ATOM 1611 N N . SER A 1 200 ? 2.179 -0.655 -22.425 1.00 76.62 200 SER A N 1
ATOM 1612 C CA . SER A 1 200 ? 3.302 0.220 -22.780 1.00 76.62 200 SER A CA 1
ATOM 1613 C C . SER A 1 200 ? 4.670 -0.366 -22.418 1.00 76.62 200 SER A C 1
ATOM 1615 O O . SER A 1 200 ? 5.678 0.122 -22.915 1.00 76.62 200 SER A O 1
ATOM 1617 N N . HIS A 1 201 ? 4.736 -1.391 -21.561 1.00 71.88 201 HIS A N 1
ATOM 1618 C CA . HIS A 1 201 ? 5.999 -1.957 -21.076 1.00 71.88 201 HIS A CA 1
ATOM 1619 C C . HIS A 1 201 ? 6.352 -3.323 -21.678 1.00 71.88 201 HIS A C 1
ATOM 1621 O O . HIS A 1 201 ? 7.523 -3.570 -21.967 1.00 71.88 201 HIS A O 1
ATOM 1627 N N . ILE A 1 202 ? 5.365 -4.181 -21.951 1.00 65.38 202 ILE A N 1
ATOM 1628 C CA . ILE A 1 202 ? 5.591 -5.499 -22.577 1.00 65.38 202 ILE A CA 1
ATOM 1629 C C . ILE A 1 202 ? 6.073 -5.379 -24.030 1.00 65.38 202 ILE A C 1
ATOM 1631 O O . ILE A 1 202 ? 6.852 -6.206 -24.504 1.00 65.38 202 ILE A O 1
ATOM 1635 N N . GLY A 1 203 ? 5.691 -4.308 -24.733 1.00 53.97 203 GLY A N 1
ATOM 1636 C CA . GLY A 1 203 ? 6.146 -4.030 -26.101 1.00 53.97 203 GLY A CA 1
ATOM 1637 C C . GLY A 1 203 ? 7.660 -3.813 -26.256 1.00 53.97 203 GLY A C 1
ATOM 1638 O O . GLY A 1 203 ? 8.139 -3.702 -27.383 1.00 53.97 203 GLY A O 1
ATOM 1639 N N . HIS A 1 204 ? 8.420 -3.763 -25.156 1.00 53.75 204 HIS A N 1
ATOM 1640 C CA . HIS A 1 204 ? 9.862 -3.504 -25.151 1.00 53.75 204 HIS A CA 1
ATOM 1641 C C . HIS A 1 204 ? 10.744 -4.745 -24.927 1.00 53.75 204 HIS A C 1
ATOM 1643 O O . HIS A 1 204 ? 11.957 -4.600 -24.803 1.00 53.75 204 HIS A O 1
ATOM 1649 N N . GLY A 1 205 ? 10.178 -5.959 -24.926 1.00 47.88 205 GLY A N 1
ATOM 1650 C CA . GLY A 1 205 ? 10.966 -7.201 -24.885 1.00 47.88 205 GLY A CA 1
ATOM 1651 C C . GLY A 1 205 ? 11.630 -7.502 -23.537 1.00 47.88 205 GLY A C 1
ATOM 1652 O O . GLY A 1 205 ? 12.555 -8.309 -23.487 1.00 47.88 205 GLY A O 1
ATOM 1653 N N . TYR A 1 206 ? 11.171 -6.860 -22.463 1.00 49.28 206 TYR A N 1
ATOM 1654 C CA . TYR A 1 206 ? 11.496 -7.253 -21.095 1.00 49.28 206 TYR A CA 1
ATOM 1655 C C . TYR A 1 206 ? 10.744 -8.544 -20.752 1.00 49.28 206 TYR A C 1
ATOM 1657 O O . TYR A 1 206 ? 9.562 -8.665 -21.085 1.00 49.28 206 TYR A O 1
ATOM 1665 N N . ASP A 1 207 ? 11.404 -9.499 -20.087 1.00 48.84 207 ASP A N 1
ATOM 1666 C CA . ASP A 1 207 ? 10.692 -10.624 -19.473 1.00 48.84 207 ASP A CA 1
ATOM 1667 C C . ASP A 1 207 ? 9.639 -10.059 -18.503 1.00 48.84 207 ASP A C 1
ATOM 1669 O O . ASP A 1 207 ? 9.891 -9.046 -17.849 1.00 48.84 207 ASP A O 1
ATOM 1673 N N . GLU A 1 208 ? 8.469 -10.703 -18.362 1.00 48.84 208 GLU A N 1
ATOM 1674 C CA . GLU A 1 208 ? 7.392 -10.271 -17.435 1.00 48.84 208 GLU A CA 1
ATOM 1675 C C . GLU A 1 208 ? 7.918 -9.994 -16.004 1.00 48.84 208 GLU A C 1
ATOM 1677 O O . GLU A 1 208 ? 7.309 -9.252 -15.239 1.00 48.84 208 GLU A O 1
ATOM 1682 N N . LYS A 1 209 ? 9.077 -10.571 -15.655 1.00 45.22 209 LYS A N 1
ATOM 1683 C CA . LYS A 1 209 ? 9.780 -10.456 -14.372 1.00 45.22 209 LYS A CA 1
ATOM 1684 C C . LYS A 1 209 ? 10.666 -9.207 -14.229 1.00 45.22 209 LYS A C 1
ATOM 1686 O O . LYS A 1 209 ? 10.988 -8.855 -13.099 1.00 45.22 209 LYS A O 1
ATOM 1691 N N . ASP A 1 210 ? 11.005 -8.531 -15.328 1.00 44.91 210 ASP A N 1
ATOM 1692 C CA . ASP A 1 210 ? 11.874 -7.340 -15.385 1.00 44.91 210 ASP A CA 1
ATOM 1693 C C . ASP A 1 210 ? 11.087 -6.028 -15.586 1.00 44.91 210 ASP A C 1
ATOM 1695 O O . ASP A 1 210 ? 11.653 -4.936 -15.542 1.00 44.91 210 ASP A O 1
ATOM 1699 N N . VAL A 1 211 ? 9.767 -6.111 -15.796 1.00 47.12 211 VAL A N 1
ATOM 1700 C CA . VAL A 1 211 ? 8.883 -4.958 -16.074 1.00 47.12 211 VAL A CA 1
ATOM 1701 C C . VAL A 1 211 ? 8.592 -4.101 -14.829 1.00 47.12 211 VAL A C 1
ATOM 1703 O O . VAL A 1 211 ? 8.007 -3.021 -14.935 1.00 47.12 211 VAL A O 1
ATOM 1706 N N . TYR A 1 212 ? 9.072 -4.506 -13.652 1.00 52.34 212 TYR A N 1
ATOM 1707 C CA . TYR A 1 212 ? 9.040 -3.694 -12.435 1.00 52.34 212 TYR A CA 1
ATOM 1708 C C . TYR A 1 212 ? 10.001 -2.506 -12.550 1.00 52.34 212 TYR A C 1
ATOM 1710 O O . TYR A 1 212 ? 11.077 -2.478 -11.949 1.00 52.34 212 TYR A O 1
ATOM 1718 N N . LYS A 1 213 ? 9.626 -1.495 -13.339 1.00 54.31 213 LYS A N 1
ATOM 1719 C CA . LYS A 1 213 ? 10.302 -0.204 -13.289 1.00 54.31 213 LYS A CA 1
ATOM 1720 C C . LYS A 1 213 ? 10.179 0.328 -11.868 1.00 54.31 213 LYS A C 1
ATOM 1722 O O . LYS A 1 213 ? 9.101 0.317 -11.280 1.00 54.31 213 LYS A O 1
ATOM 1727 N N . TRP A 1 214 ? 11.301 0.782 -11.325 1.00 60.44 214 TRP A N 1
ATOM 1728 C CA . TRP A 1 214 ? 11.339 1.454 -10.035 1.00 60.44 214 TRP A CA 1
ATOM 1729 C C . TRP A 1 214 ? 10.564 2.766 -10.140 1.00 60.44 214 TRP A C 1
ATOM 1731 O O . TRP A 1 214 ? 11.100 3.784 -10.571 1.00 60.44 214 TRP A O 1
ATOM 1741 N N . PHE A 1 215 ? 9.282 2.734 -9.783 1.00 73.50 215 PHE A N 1
ATOM 1742 C CA . PHE A 1 215 ? 8.518 3.946 -9.535 1.00 73.50 215 PHE A CA 1
ATOM 1743 C C . PHE A 1 215 ? 8.965 4.542 -8.212 1.00 73.50 215 PHE A C 1
ATOM 1745 O O . PHE A 1 215 ? 9.253 3.822 -7.251 1.00 73.50 215 PHE A O 1
ATOM 1752 N N . SER A 1 216 ? 8.992 5.868 -8.146 1.00 80.44 216 SER A N 1
ATOM 1753 C CA . SER A 1 216 ? 9.205 6.544 -6.878 1.00 80.44 216 SER A CA 1
ATOM 1754 C C . SER A 1 216 ? 8.019 6.192 -5.970 1.00 80.44 216 SER A C 1
ATOM 1756 O O . SER A 1 216 ? 6.881 6.504 -6.335 1.00 80.44 216 SER A O 1
ATOM 1758 N N . PRO A 1 217 ? 8.234 5.516 -4.827 1.00 83.00 217 PRO A N 1
ATOM 1759 C CA . PRO A 1 217 ? 7.133 5.054 -3.998 1.00 83.00 217 PRO A CA 1
ATOM 1760 C C . PRO A 1 217 ? 6.313 6.252 -3.510 1.00 83.00 217 PRO A C 1
ATOM 1762 O O . PRO A 1 217 ? 6.895 7.308 -3.219 1.00 83.00 217 PRO A O 1
ATOM 1765 N N . PRO A 1 218 ? 4.978 6.121 -3.417 1.00 89.69 218 PRO A N 1
ATOM 1766 C CA . PRO A 1 218 ? 4.157 7.159 -2.843 1.00 89.69 218 PRO A CA 1
ATOM 1767 C C . PRO A 1 218 ? 4.634 7.450 -1.423 1.00 89.69 218 PRO A C 1
ATOM 1769 O O . PRO A 1 218 ? 4.996 6.552 -0.664 1.00 89.69 218 PRO A O 1
ATOM 1772 N N . TYR A 1 219 ? 4.655 8.728 -1.076 1.00 87.50 219 TYR A N 1
ATOM 1773 C CA . TYR A 1 219 ? 4.930 9.191 0.282 1.00 87.50 219 TYR A CA 1
ATOM 1774 C C . TYR A 1 219 ? 3.798 10.062 0.816 1.00 87.50 219 TYR A C 1
ATOM 1776 O O . TYR A 1 219 ? 3.777 10.341 2.014 1.00 87.50 219 TYR A O 1
ATOM 1784 N N . LYS A 1 220 ? 2.874 10.490 -0.057 1.00 91.06 220 LYS A N 1
ATOM 1785 C CA . LYS A 1 220 ? 1.720 11.283 0.336 1.00 91.06 220 LYS A CA 1
ATOM 1786 C C . LYS A 1 220 ? 0.450 10.983 -0.454 1.00 91.06 220 LYS A C 1
ATOM 1788 O O . LYS A 1 220 ? 0.501 10.553 -1.607 1.00 91.06 220 LYS A O 1
ATOM 1793 N N . PHE A 1 221 ? -0.668 11.319 0.169 1.00 92.75 221 PHE A N 1
ATOM 1794 C CA . PHE A 1 221 ? -1.975 11.513 -0.438 1.00 92.75 221 PHE A CA 1
ATOM 1795 C C . PHE A 1 221 ? -2.056 12.923 -1.046 1.00 92.75 221 PHE A C 1
ATOM 1797 O O . PHE A 1 221 ? -1.537 13.883 -0.472 1.00 92.75 221 PHE A O 1
ATOM 1804 N N . SER A 1 222 ? -2.655 13.040 -2.230 1.00 89.81 222 SER A N 1
ATOM 1805 C CA . SER A 1 222 ? -2.795 14.293 -2.985 1.00 89.81 222 SER A CA 1
ATOM 1806 C C . SER A 1 222 ? -4.257 14.732 -3.013 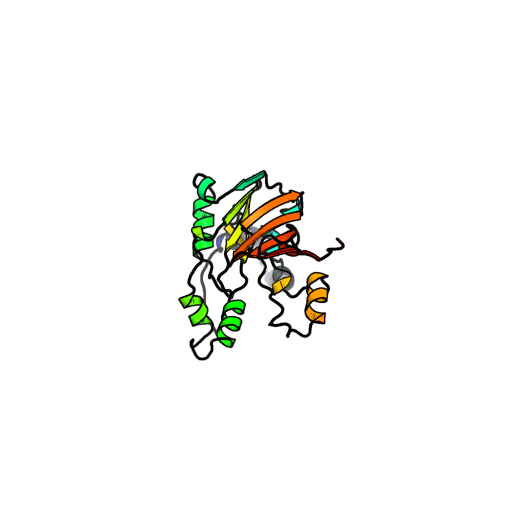1.00 89.81 222 SER A C 1
ATOM 1808 O O . SER A 1 222 ? -4.695 15.477 -2.139 1.00 89.81 222 SER A O 1
ATOM 1810 N N . THR A 1 223 ? -5.022 14.225 -3.975 1.00 87.81 223 THR A N 1
ATOM 1811 C CA . THR A 1 223 ? -6.455 14.481 -4.126 1.00 87.81 223 THR A CA 1
ATOM 1812 C C . THR A 1 223 ? -7.244 13.299 -3.574 1.00 87.81 223 THR A C 1
ATOM 1814 O O . THR A 1 223 ? -6.879 12.150 -3.816 1.00 87.81 223 THR A O 1
ATOM 1817 N N . ILE A 1 224 ? -8.330 13.572 -2.853 1.00 85.31 224 ILE A N 1
ATOM 1818 C CA . ILE A 1 224 ? -9.244 12.561 -2.310 1.00 85.31 224 ILE A CA 1
ATOM 1819 C C . ILE A 1 224 ? -10.641 12.909 -2.809 1.00 85.31 224 ILE A C 1
ATOM 1821 O O . ILE A 1 224 ? -11.216 13.912 -2.390 1.00 85.31 224 ILE A O 1
ATOM 1825 N N . GLU A 1 225 ? -11.166 12.098 -3.721 1.00 82.62 225 GLU A N 1
ATOM 1826 C CA . GLU A 1 225 ? -12.467 12.294 -4.356 1.00 82.62 225 GLU A CA 1
ATOM 1827 C C . GLU A 1 225 ? -13.280 11.006 -4.258 1.00 82.62 225 GLU A C 1
ATOM 1829 O O . GLU A 1 225 ? -13.066 10.076 -5.031 1.00 82.62 225 GLU A O 1
ATOM 1834 N N . GLU A 1 226 ? -14.226 10.969 -3.315 1.00 78.00 226 GLU A N 1
ATOM 1835 C CA . GLU A 1 226 ? -15.150 9.847 -3.089 1.00 78.00 226 GLU A CA 1
ATOM 1836 C C . GLU A 1 226 ? -14.437 8.484 -3.122 1.00 78.00 226 GLU A C 1
ATOM 1838 O O . GLU A 1 226 ? -13.794 8.114 -2.148 1.00 78.00 226 GLU A O 1
ATOM 1843 N N . ASN A 1 227 ? -14.512 7.764 -4.247 1.00 83.19 227 ASN A N 1
ATOM 1844 C CA . ASN A 1 227 ? -13.974 6.416 -4.431 1.00 83.19 227 ASN A CA 1
ATOM 1845 C C . ASN A 1 227 ? -12.522 6.369 -4.959 1.00 83.19 227 ASN A C 1
ATOM 1847 O O . ASN A 1 227 ? -11.944 5.284 -5.064 1.00 83.19 227 ASN A O 1
ATOM 1851 N N . ASN A 1 228 ? -11.940 7.511 -5.335 1.00 87.31 228 ASN A N 1
ATOM 1852 C CA . ASN A 1 228 ? -10.620 7.612 -5.956 1.00 87.31 228 ASN A CA 1
ATOM 1853 C C . ASN A 1 228 ? -9.691 8.519 -5.149 1.00 87.31 228 ASN A C 1
ATOM 1855 O O . ASN A 1 228 ? -10.000 9.670 -4.837 1.00 87.31 228 ASN A O 1
ATOM 1859 N N . ILE A 1 229 ? -8.515 7.991 -4.835 1.00 92.44 229 ILE A N 1
ATOM 1860 C CA . ILE A 1 229 ? -7.507 8.672 -4.034 1.00 92.44 229 ILE A CA 1
ATOM 1861 C C . ILE A 1 229 ? -6.209 8.723 -4.825 1.00 92.44 229 ILE A C 1
ATOM 1863 O O . ILE A 1 229 ? -5.606 7.698 -5.139 1.00 92.44 229 ILE A O 1
ATOM 1867 N N . GLU A 1 230 ? -5.748 9.930 -5.124 1.00 93.94 230 GLU A N 1
ATOM 1868 C CA . GLU A 1 230 ? -4.473 10.133 -5.789 1.00 93.94 230 GLU A CA 1
ATOM 1869 C C . GLU A 1 230 ? -3.323 10.040 -4.779 1.00 93.94 230 GLU A C 1
ATOM 1871 O O . GLU A 1 230 ? -3.305 10.720 -3.749 1.00 93.94 230 GLU A O 1
ATOM 1876 N N . LEU A 1 231 ? -2.328 9.220 -5.108 1.00 93.88 231 LEU A N 1
ATOM 1877 C CA . LEU A 1 231 ? -1.093 9.062 -4.348 1.00 93.88 231 LEU A CA 1
ATOM 1878 C C . LEU A 1 231 ? 0.068 9.649 -5.144 1.00 93.88 231 LEU A C 1
ATOM 1880 O O . LEU A 1 231 ? 0.136 9.487 -6.364 1.00 93.88 231 LEU A O 1
ATOM 1884 N N . VAL A 1 232 ? 1.007 10.290 -4.450 1.00 92.94 232 VAL A N 1
ATOM 1885 C CA . VAL A 1 232 ? 2.176 10.918 -5.075 1.00 92.94 232 VAL A CA 1
ATOM 1886 C C . VAL A 1 232 ? 3.454 10.415 -4.428 1.00 92.94 232 VAL A C 1
ATOM 1888 O O . VAL A 1 232 ? 3.610 10.434 -3.203 1.00 92.94 232 VAL A O 1
ATOM 1891 N N . GLY A 1 233 ? 4.367 9.966 -5.281 1.00 90.25 233 GLY A N 1
ATOM 1892 C CA . GLY A 1 233 ? 5.710 9.521 -4.949 1.00 90.25 233 GLY A CA 1
ATOM 1893 C C . GLY A 1 233 ? 6.773 10.395 -5.588 1.00 90.25 233 GLY A C 1
ATOM 1894 O O . GLY A 1 233 ? 6.523 11.075 -6.582 1.00 90.25 233 GLY A O 1
ATOM 1895 N N . GLY A 1 234 ? 7.969 10.385 -5.007 1.00 87.19 234 GLY A N 1
ATOM 1896 C CA . GLY A 1 234 ? 9.075 11.212 -5.469 1.00 87.19 234 GLY A CA 1
ATOM 1897 C C . GLY A 1 234 ? 10.420 10.689 -4.990 1.00 87.19 234 GLY A C 1
ATOM 1898 O O . GLY A 1 234 ? 10.533 10.159 -3.886 1.00 87.19 234 GLY A O 1
ATOM 1899 N N . SER A 1 235 ? 11.434 10.815 -5.836 1.00 83.50 235 SER A N 1
ATOM 1900 C CA . SER A 1 235 ? 12.813 10.453 -5.521 1.00 83.50 235 SER A CA 1
ATOM 1901 C C . SER A 1 235 ? 13.775 11.433 -6.174 1.00 83.50 235 SER A C 1
ATOM 1903 O O . SER A 1 235 ? 13.527 11.919 -7.277 1.00 83.50 235 SER A O 1
ATOM 1905 N N . VAL A 1 236 ? 14.891 11.693 -5.500 1.00 80.75 236 VAL A N 1
ATOM 1906 C CA . VAL A 1 236 ? 16.006 12.471 -6.041 1.00 80.75 236 VAL A CA 1
ATOM 1907 C C . VAL A 1 236 ? 17.258 11.621 -5.900 1.00 80.75 236 VAL A C 1
ATOM 1909 O O . VAL A 1 236 ? 17.579 11.198 -4.792 1.00 80.75 236 VAL A O 1
ATOM 1912 N N . ASP A 1 237 ? 17.942 11.363 -7.009 1.00 78.25 237 ASP A N 1
ATOM 1913 C CA . ASP A 1 237 ? 19.186 10.598 -7.033 1.00 78.25 237 ASP A CA 1
ATOM 1914 C C . ASP A 1 237 ? 20.162 11.194 -8.049 1.00 78.25 237 ASP A C 1
ATOM 1916 O O . ASP A 1 237 ? 19.787 11.490 -9.179 1.00 78.25 237 ASP A O 1
ATOM 1920 N N . ALA A 1 238 ? 21.411 11.403 -7.632 1.00 80.25 238 ALA A N 1
ATOM 1921 C CA . ALA A 1 238 ? 22.516 11.873 -8.473 1.00 80.25 238 ALA A CA 1
ATOM 1922 C C . ALA A 1 238 ? 22.213 13.093 -9.383 1.00 80.25 238 ALA A C 1
ATOM 1924 O O . ALA A 1 238 ? 22.747 13.205 -10.486 1.00 80.25 238 ALA A O 1
ATOM 1925 N N . GLY A 1 239 ? 21.379 14.037 -8.926 1.00 81.25 239 GLY A N 1
ATOM 1926 C CA . GLY A 1 239 ? 20.983 15.217 -9.715 1.00 81.25 239 GLY A CA 1
ATOM 1927 C C . GLY A 1 239 ? 19.842 14.963 -10.708 1.00 81.25 239 GLY A C 1
ATOM 1928 O O . GLY A 1 239 ? 19.527 15.838 -11.516 1.00 81.25 239 GLY A O 1
ATOM 1929 N N . CYS A 1 240 ? 19.220 13.790 -10.631 1.00 83.94 240 CYS A N 1
ATOM 1930 C CA . CYS A 1 240 ? 17.962 13.455 -11.272 1.00 83.94 240 CYS A CA 1
ATOM 1931 C C . CYS A 1 240 ? 16.818 13.477 -10.259 1.00 83.94 240 CYS A C 1
ATOM 1933 O O . CYS A 1 240 ? 16.997 13.113 -9.096 1.00 83.94 240 CYS A O 1
ATOM 1935 N N . SER A 1 241 ? 15.634 13.880 -10.702 1.00 87.69 241 SER A N 1
ATOM 1936 C CA . SER A 1 241 ? 14.391 13.747 -9.954 1.00 87.69 241 SER A CA 1
ATOM 1937 C C . SER A 1 241 ? 13.397 12.897 -10.735 1.00 87.69 241 SER A C 1
ATOM 1939 O O . SER A 1 241 ? 13.375 12.886 -11.966 1.00 87.69 241 SER A O 1
ATOM 1941 N N . SER A 1 242 ? 12.576 12.163 -9.997 1.00 87.50 242 SER A N 1
ATOM 1942 C CA . SER A 1 242 ? 11.443 11.417 -10.524 1.00 87.50 242 SER A CA 1
ATOM 1943 C C . SER A 1 242 ? 10.250 11.650 -9.614 1.00 87.50 242 SER A C 1
ATOM 1945 O O . SER A 1 242 ? 10.388 11.620 -8.392 1.00 87.50 242 SER A O 1
ATOM 1947 N N . GLU A 1 243 ? 9.088 11.879 -10.210 1.00 91.00 243 GLU A N 1
ATOM 1948 C CA . GLU A 1 243 ? 7.798 11.924 -9.538 1.00 91.00 243 GLU A CA 1
ATOM 1949 C C . GLU A 1 243 ? 6.856 10.913 -10.187 1.00 91.00 243 GLU A C 1
ATOM 1951 O O . GLU A 1 243 ? 6.845 10.722 -11.406 1.00 91.00 243 GLU A O 1
ATOM 1956 N N . SER A 1 244 ? 6.074 10.228 -9.360 1.00 91.00 244 SER A N 1
ATOM 1957 C CA . SER A 1 244 ? 5.127 9.197 -9.785 1.00 91.00 244 SER A CA 1
ATOM 1958 C C . SER A 1 244 ? 3.758 9.481 -9.182 1.00 91.00 244 SER A C 1
ATOM 1960 O O . SER A 1 244 ? 3.656 9.825 -8.006 1.00 91.00 244 SER A O 1
ATOM 1962 N N . TRP A 1 245 ? 2.709 9.334 -9.985 1.00 93.44 245 TRP A N 1
ATOM 1963 C CA . TRP A 1 245 ? 1.321 9.484 -9.564 1.00 93.44 245 TRP A CA 1
ATOM 1964 C C . TRP A 1 245 ? 0.596 8.165 -9.735 1.00 93.44 245 TRP A C 1
ATOM 1966 O O . TRP A 1 245 ? 0.717 7.500 -10.768 1.00 93.44 245 TRP A O 1
ATOM 1976 N N . PHE A 1 246 ? -0.207 7.837 -8.737 1.00 92.94 246 PHE A N 1
ATOM 1977 C CA . PHE A 1 246 ? -1.016 6.634 -8.701 1.00 92.94 246 PHE A CA 1
ATOM 1978 C C . PHE A 1 246 ? -2.452 7.010 -8.363 1.00 92.94 246 PHE A C 1
ATOM 1980 O O . PHE A 1 246 ? -2.691 7.999 -7.673 1.00 92.94 246 PHE A O 1
ATOM 1987 N N . ASN A 1 247 ? -3.398 6.206 -8.825 1.00 93.75 247 ASN A N 1
ATOM 1988 C CA . ASN A 1 247 ? -4.785 6.288 -8.403 1.00 93.75 247 ASN A CA 1
ATOM 1989 C C . ASN A 1 247 ? -5.134 5.031 -7.608 1.00 93.75 247 ASN A C 1
ATOM 1991 O O . ASN A 1 247 ? -4.944 3.918 -8.095 1.00 93.75 247 ASN A O 1
ATOM 1995 N N . TYR A 1 248 ? -5.624 5.214 -6.390 1.00 93.44 248 TYR A N 1
ATOM 1996 C CA . TYR A 1 248 ? -6.142 4.160 -5.537 1.00 93.44 248 TYR A CA 1
ATOM 1997 C C . TYR A 1 248 ? -7.669 4.164 -5.592 1.00 93.44 248 TYR A C 1
ATOM 1999 O O . TYR A 1 248 ? -8.299 5.166 -5.261 1.00 93.44 248 TYR A O 1
ATOM 2007 N N . SER A 1 249 ? -8.253 3.034 -5.987 1.00 91.56 249 SER A N 1
ATOM 2008 C CA . SER A 1 249 ? -9.696 2.803 -5.914 1.00 91.56 249 SER A CA 1
ATOM 2009 C C . SER A 1 249 ? -10.047 2.163 -4.573 1.00 91.56 249 SER A C 1
ATOM 2011 O O . SER A 1 249 ? -9.616 1.039 -4.295 1.00 91.56 249 SER A O 1
ATOM 2013 N N . LEU A 1 250 ? -10.855 2.858 -3.768 1.00 90.00 250 LEU A N 1
ATOM 2014 C CA . LEU A 1 250 ? -11.314 2.380 -2.459 1.00 90.00 250 LEU A CA 1
ATOM 2015 C C . LEU A 1 250 ? -12.142 1.099 -2.573 1.00 90.00 250 LEU A C 1
ATOM 2017 O O . LEU A 1 250 ? -11.899 0.132 -1.850 1.00 90.00 250 LEU A O 1
ATOM 2021 N N . GLU A 1 251 ? -13.092 1.089 -3.506 1.00 87.44 251 GLU A N 1
ATOM 2022 C CA . GLU A 1 251 ? -13.966 -0.048 -3.794 1.00 87.44 251 GLU A CA 1
ATOM 2023 C C . GLU A 1 251 ? -13.176 -1.287 -4.223 1.00 87.44 251 GLU A C 1
ATOM 2025 O O . GLU A 1 251 ? -13.350 -2.366 -3.659 1.00 87.44 251 GLU A O 1
ATOM 2030 N N . LYS A 1 252 ? -12.268 -1.136 -5.195 1.00 88.75 252 LYS A N 1
ATOM 2031 C CA . LYS A 1 252 ? -11.507 -2.269 -5.744 1.00 88.75 252 LYS A CA 1
ATOM 2032 C C . LYS A 1 252 ? -10.323 -2.674 -4.869 1.00 88.75 252 LYS A C 1
ATOM 2034 O O . LYS A 1 252 ? -9.711 -3.709 -5.126 1.00 88.75 252 LYS A O 1
ATOM 2039 N N . ASN A 1 253 ? -9.970 -1.846 -3.885 1.00 91.06 253 ASN A N 1
ATOM 2040 C CA . ASN A 1 253 ? -8.723 -1.924 -3.132 1.00 91.06 253 ASN A CA 1
ATOM 2041 C C . ASN A 1 253 ? -7.508 -2.146 -4.059 1.00 91.06 253 ASN A C 1
ATOM 2043 O O . ASN A 1 253 ? -6.712 -3.070 -3.873 1.00 91.06 253 ASN A O 1
ATOM 2047 N N . TYR A 1 254 ? -7.417 -1.329 -5.111 1.00 90.50 254 TYR A N 1
ATOM 2048 C CA . TYR A 1 254 ? -6.468 -1.509 -6.211 1.00 90.50 254 TYR A CA 1
ATOM 2049 C C . TYR A 1 254 ? -5.796 -0.190 -6.577 1.00 90.50 254 TYR A C 1
ATOM 2051 O O . TYR A 1 254 ? -6.456 0.848 -6.648 1.00 90.50 254 TYR A O 1
ATOM 2059 N N . ILE A 1 255 ? -4.490 -0.239 -6.828 1.00 91.12 255 ILE A N 1
ATOM 2060 C CA . ILE A 1 255 ? -3.674 0.914 -7.205 1.00 91.12 255 ILE A CA 1
ATOM 2061 C C . ILE A 1 255 ? -3.263 0.794 -8.666 1.00 91.12 255 ILE A C 1
ATOM 2063 O O . ILE A 1 255 ? -2.560 -0.143 -9.038 1.00 91.12 255 ILE A O 1
ATOM 2067 N N . THR A 1 256 ? -3.647 1.790 -9.458 1.00 90.50 256 THR A N 1
ATOM 2068 C CA . THR A 1 256 ? -3.193 1.986 -10.840 1.00 90.50 256 THR A CA 1
ATOM 2069 C C . THR A 1 256 ? -2.126 3.068 -10.928 1.00 90.50 256 THR A C 1
ATOM 2071 O O . THR A 1 256 ? -2.183 4.067 -10.208 1.00 90.50 256 THR A O 1
ATOM 2074 N N . ILE A 1 257 ? -1.185 2.914 -11.848 1.00 88.44 257 ILE A N 1
ATOM 2075 C CA . ILE A 1 257 ? -0.154 3.889 -12.182 1.00 88.44 257 ILE A CA 1
ATOM 2076 C C . ILE A 1 257 ? -0.747 4.874 -13.187 1.00 88.44 257 ILE A C 1
ATOM 2078 O O . ILE A 1 257 ? -1.180 4.495 -14.268 1.00 88.44 257 ILE A O 1
ATOM 2082 N N . LYS A 1 258 ? -0.749 6.160 -12.834 1.00 90.88 258 LYS A N 1
ATOM 2083 C CA . LYS A 1 258 ? -1.324 7.230 -13.658 1.00 90.88 258 LYS A CA 1
ATOM 2084 C C . LYS A 1 258 ? -0.263 7.907 -14.510 1.00 90.88 258 LYS A C 1
ATOM 2086 O O . LYS A 1 258 ? -0.447 8.107 -15.705 1.00 90.88 258 LYS A O 1
ATOM 2091 N N . ARG A 1 259 ? 0.859 8.279 -13.892 1.00 90.81 259 ARG A N 1
ATOM 2092 C CA . ARG A 1 259 ? 1.878 9.108 -14.539 1.00 90.81 259 ARG A CA 1
ATOM 2093 C C . ARG A 1 259 ? 3.239 8.943 -13.903 1.00 90.81 259 ARG A C 1
ATOM 2095 O O . ARG A 1 259 ? 3.343 8.789 -12.690 1.00 90.81 259 ARG A O 1
ATOM 2102 N N . THR A 1 260 ? 4.277 9.116 -14.709 1.00 89.38 260 THR A N 1
ATOM 2103 C CA . THR A 1 260 ? 5.640 9.366 -14.230 1.00 89.38 260 THR A CA 1
ATOM 2104 C C . THR A 1 260 ? 6.270 10.540 -14.938 1.00 89.38 260 THR A C 1
ATOM 2106 O O . THR A 1 260 ? 6.181 10.621 -16.159 1.00 89.38 260 THR A O 1
ATOM 2109 N N . CYS A 1 261 ? 6.960 11.397 -14.196 1.00 90.50 261 CYS A N 1
ATOM 2110 C CA . CYS A 1 261 ? 7.787 12.465 -14.740 1.00 90.50 261 CYS A CA 1
ATOM 2111 C C . CYS A 1 261 ? 9.209 12.327 -14.203 1.00 90.50 261 CYS A C 1
ATOM 2113 O O . CYS A 1 261 ? 9.382 12.101 -13.011 1.00 90.50 261 CYS A O 1
ATOM 2115 N N . SER A 1 262 ? 10.218 12.495 -15.054 1.00 89.00 262 SER A N 1
ATOM 2116 C CA . SER A 1 262 ? 11.623 12.472 -14.634 1.00 89.00 262 SER A CA 1
ATOM 2117 C C . SER A 1 262 ? 12.447 13.548 -15.333 1.00 89.00 262 SER A C 1
ATOM 2119 O O . SER A 1 262 ? 12.227 13.816 -16.517 1.00 89.00 262 SER A O 1
ATOM 2121 N N . SER A 1 263 ? 13.423 14.123 -14.633 1.00 89.56 263 SER A N 1
ATOM 2122 C CA . SER A 1 263 ? 14.449 15.007 -15.201 1.00 89.56 263 SER A CA 1
ATOM 2123 C C . SER A 1 263 ? 15.819 14.729 -14.592 1.00 89.56 263 SER A C 1
ATOM 2125 O O . SER A 1 263 ? 15.921 14.217 -13.482 1.00 89.56 263 SER A O 1
ATOM 2127 N N . CYS A 1 264 ? 16.881 15.089 -15.310 1.00 88.81 264 CYS A N 1
ATOM 2128 C CA . CYS A 1 264 ? 18.253 15.114 -14.810 1.00 88.81 264 CYS A CA 1
ATOM 2129 C C . CYS A 1 264 ? 18.878 16.474 -15.131 1.00 88.81 264 CYS A C 1
ATOM 2131 O O . CYS A 1 264 ? 18.551 17.064 -16.154 1.00 88.81 264 CYS A O 1
ATOM 2133 N N . GLN A 1 265 ? 19.776 16.967 -14.272 1.00 78.88 265 GLN A N 1
ATOM 2134 C CA . GLN A 1 265 ? 20.639 18.125 -14.568 1.00 78.88 265 GLN A CA 1
ATOM 2135 C C . GLN A 1 265 ? 19.883 19.382 -15.060 1.00 78.88 265 GLN A C 1
ATOM 2137 O O . GLN A 1 265 ? 20.256 19.986 -16.059 1.00 78.88 265 GLN A O 1
ATOM 2142 N N . GLU A 1 266 ? 18.827 19.780 -14.340 1.00 66.75 266 GLU A N 1
ATOM 2143 C CA . GLU A 1 266 ? 18.007 20.980 -14.624 1.00 66.75 266 GLU A CA 1
ATOM 2144 C C . GLU A 1 266 ? 17.227 20.957 -15.957 1.00 66.75 266 GLU A C 1
ATOM 2146 O O . GLU A 1 266 ? 16.677 21.976 -16.381 1.00 66.75 266 GLU A O 1
ATOM 2151 N N . GLU A 1 267 ? 17.108 19.797 -16.609 1.00 75.31 267 GLU A N 1
ATOM 2152 C CA . GLU A 1 267 ? 16.279 19.644 -17.805 1.00 75.31 267 GLU A CA 1
ATOM 2153 C C . GLU A 1 267 ? 14.773 19.714 -17.501 1.00 75.31 267 GLU A C 1
ATOM 2155 O O . GLU A 1 267 ? 14.304 19.433 -16.393 1.00 75.31 267 GLU A O 1
ATOM 2160 N N . THR A 1 268 ? 13.986 20.070 -18.524 1.00 83.25 268 THR A N 1
ATOM 2161 C CA . THR A 1 268 ? 12.520 20.016 -18.438 1.00 83.25 268 THR A CA 1
ATOM 2162 C C . THR A 1 268 ? 12.079 18.565 -18.206 1.00 83.25 268 THR A C 1
ATOM 2164 O O . THR A 1 268 ? 12.504 17.691 -18.964 1.00 83.25 268 THR A O 1
ATOM 2167 N N . PRO A 1 269 ? 11.224 18.281 -17.204 1.00 86.56 269 PRO A N 1
ATOM 2168 C CA . PRO A 1 269 ? 10.762 16.924 -16.939 1.00 86.56 269 PRO A CA 1
ATOM 2169 C C . PRO A 1 269 ? 10.088 16.285 -18.151 1.00 86.56 269 PRO A C 1
ATOM 2171 O O . PRO A 1 269 ? 9.177 16.859 -18.749 1.00 86.56 269 PRO A O 1
ATOM 2174 N N . THR A 1 270 ? 10.514 15.069 -18.487 1.00 89.31 270 THR A N 1
ATOM 2175 C CA . THR A 1 270 ? 9.815 14.222 -19.454 1.00 89.31 270 THR A CA 1
ATOM 2176 C C . THR A 1 270 ? 8.752 13.432 -18.712 1.00 89.31 270 THR A C 1
ATOM 2178 O O . THR A 1 270 ? 9.075 12.686 -17.788 1.00 89.31 270 THR A O 1
ATOM 2181 N N . CYS A 1 271 ? 7.492 13.593 -19.114 1.00 90.06 271 CYS A N 1
ATOM 2182 C CA . CYS A 1 271 ? 6.360 12.908 -18.503 1.00 90.06 271 CYS A CA 1
ATOM 2183 C C . CYS A 1 271 ? 5.792 11.831 -19.431 1.00 90.06 271 CYS A C 1
ATOM 2185 O O . CYS A 1 271 ? 5.608 12.056 -20.625 1.00 90.06 271 CYS A O 1
ATOM 2187 N N . THR A 1 272 ? 5.485 10.672 -18.857 1.00 87.88 272 THR A N 1
ATOM 2188 C CA . THR A 1 272 ? 4.724 9.592 -19.487 1.00 87.88 272 THR A CA 1
ATOM 2189 C C . THR A 1 272 ? 3.412 9.432 -18.734 1.00 87.88 272 THR A C 1
ATOM 2191 O O . THR A 1 272 ? 3.418 9.158 -17.533 1.00 87.88 272 THR A O 1
ATOM 2194 N N . GLU A 1 273 ? 2.305 9.635 -19.441 1.00 89.81 273 GLU A N 1
ATOM 2195 C CA . GLU A 1 273 ? 0.946 9.412 -18.947 1.00 89.81 273 GLU A CA 1
ATOM 2196 C C . GLU A 1 273 ? 0.511 7.994 -19.330 1.00 89.81 273 GLU A C 1
ATOM 2198 O O . GLU A 1 273 ? 0.640 7.585 -20.487 1.00 89.81 273 GLU A O 1
ATOM 2203 N N . TYR A 1 274 ? -0.027 7.257 -18.367 1.00 84.88 274 TYR A N 1
ATOM 2204 C CA . TYR A 1 274 ? -0.601 5.934 -18.564 1.00 84.88 274 TYR A CA 1
ATOM 2205 C C . TYR A 1 274 ? -2.115 6.105 -18.444 1.00 84.88 274 TYR A C 1
ATOM 2207 O O . TYR A 1 274 ? -2.676 6.116 -17.352 1.00 84.88 274 TYR A O 1
ATOM 2215 N N . TYR A 1 275 ? -2.771 6.377 -19.575 1.00 70.38 275 TYR A N 1
ATOM 2216 C CA . TYR A 1 275 ? -4.204 6.671 -19.596 1.00 70.38 275 TYR A CA 1
ATOM 2217 C C . TYR A 1 275 ? -5.005 5.518 -18.990 1.00 70.38 275 TYR A C 1
ATOM 2219 O O . TYR A 1 275 ? -4.965 4.393 -19.485 1.00 70.38 275 TYR A O 1
ATOM 2227 N N . VAL A 1 276 ? -5.777 5.825 -17.953 1.00 57.06 276 VAL A N 1
ATOM 2228 C CA . VAL A 1 276 ? -6.853 4.967 -17.468 1.00 57.06 276 VAL A CA 1
ATOM 2229 C C . VAL A 1 276 ? -8.121 5.495 -18.133 1.00 57.06 276 VAL A C 1
ATOM 2231 O O . VAL A 1 276 ? -8.638 6.531 -17.721 1.00 57.06 276 VAL A O 1
ATOM 2234 N N . GLU A 1 277 ? -8.592 4.861 -19.210 1.00 44.69 277 GLU A N 1
ATOM 2235 C CA . GLU A 1 277 ? -10.010 5.018 -19.557 1.00 44.69 277 GLU A CA 1
ATOM 2236 C C . GLU A 1 277 ? -10.792 4.350 -18.418 1.00 44.69 277 GLU A C 1
ATOM 223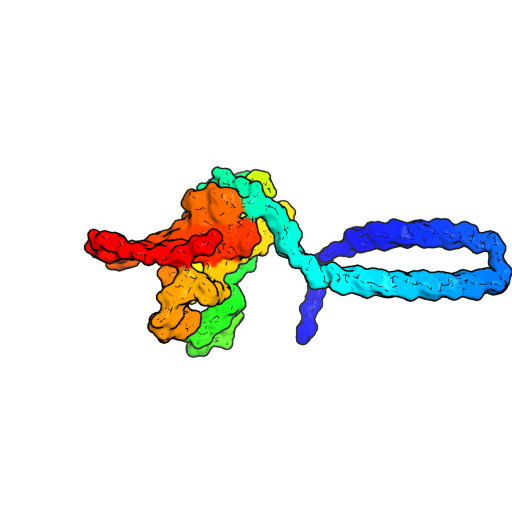8 O O . GLU A 1 277 ? -10.723 3.130 -18.253 1.00 44.69 277 GLU A O 1
ATOM 2243 N N . LEU A 1 278 ? -11.408 5.173 -17.562 1.00 44.75 278 LEU A N 1
ATOM 2244 C CA . LEU A 1 278 ? -12.332 4.742 -16.510 1.00 44.75 278 LEU A CA 1
ATOM 2245 C C . LEU A 1 278 ? -13.720 4.493 -17.100 1.00 44.75 278 LEU A C 1
ATOM 2247 O O . LEU A 1 278 ? -14.189 5.365 -17.869 1.00 44.75 278 LEU A O 1
#

Sequence (278 aa):
MNIKNKGFDLAGILIIITVIGGVVFYYQERTLEGINDDNISNTINKAGETKDLVEENNEIFSENLDEINTKEIYFAGISNVIFEVCDTLENHKESSWYENFKSQIEKLDRYSEADAERLYEMNKNHVSSPQEMIDVAGKHRVEDVRQVCYSKEGYLLAITQGEYGGSGFKFIRYNIESDIIDFAKREDLDGGKDTAWYKSHIGHGYDEKDVYKWFSPPYKFSTIEENNIELVGGSVDAGCSSESWFNYSLEKNYITIKRTCSSCQEETPTCTEYYVEL

Foldseek 3Di:
DDDDDDDDDPPVVVVVCVVVVVVVVVVVVVPPPDDDPVVVVVVVVVVVVVVVVVVVVVVVVVVVPPDPPVVCVLLPPVLQFDQDDKFALVVCPVPPLNVLVQVVQQVAFLDDLVQLQLVCVVQVVPDPGSVRSRVVSHGGHSVQWQMWTDTPQQKIWTWGAHDDSGLRIWIWIARRVVSDIDTFAECLPVVPVPFLLNVVQVVPVDDNSRSPDDAQGFNTWDDDDRQKTKTKGWDDDPQKIKIWIWIAGSVRSYIYTAKMWMDGDPDDTDMDGRDDPD

pLDDT: mean 72.62, std 19.99, range [26.89, 95.31]

Secondary structure (DSSP, 8-state):
---------HHHHHHHHHHHHHHHHHHHTTS-S---HHHHHHHHHHHHHHHHHHHHHHHHHHHHHTT--HHHHHTTTGGG--EEEEE-GGGGTTSTTHHHHHHHHHHSBSS-HHHHHHHHHHHTTT-S-HHHHHHHH-BPPGGGEEEEEEETTSEEEEEEEPPTTTTSEEEEEEETTTTEEEEPEETTTTT-TTSHHHHHHHTTT--TTT----PPPEEEEEEEETTEEEEEEEEEETTEEEEEEEEEETTTTEEEEEEEEEEETTPPPEEEE-----

Radius of gyration: 27.39 Å; chains: 1; bounding box: 74×70×56 Å